Protein AF-A0A831W0V2-F1 (afdb_monomer_lite)

Foldseek 3Di:
DDDPVVVVLVVVCVVLVVQQWFKKKWKKKKKWKDFWDDPDDPDIDDDDTDDIWMWTHQIAGSVRDTAHLGIWTDDLVPDPPNCVVVVQVPFDWDWACDPDPDGIMTMGMDMDMDMDTGRLVCLLVSLLVTALSNLLSVLVVLLVVCVVVVNDVVSLVSSLSNLLSCLVSVLVNVVPDDPPDDSVVSNVVSCVSSVDPVSVVSNVVSVVVSPPPD

Radius of gyration: 21.64 Å; chains: 1; bounding box: 55×38×64 Å

pLDDT: mean 87.37, std 10.43, range [39.53, 97.69]

Sequence (214 aa):
MKGRDRTVAEVLVAVAERAGCELYLTLFTIEESGWAECVGWNDFEIGEVMDWLAELHTWCSPDSHKLDFGPLPFEKERLCPPQVWNRIERQEPDFMEATGNEGASFERFYRGATLVLWPRGRTPEVLAGAPLDFALAYLETRLRDWGAAGRPEAERSALVSLFTAVIERWPELLARHSNQDRPLERMARLLKQLADPEVVAGFLERLAECGYRS

Structure (mmCIF, N/CA/C/O backbone):
data_AF-A0A831W0V2-F1
#
_entry.id   AF-A0A831W0V2-F1
#
loop_
_atom_site.group_PDB
_atom_site.id
_atom_site.type_symbol
_atom_site.label_atom_id
_atom_site.label_alt_id
_atom_site.label_comp_id
_atom_site.label_asym_id
_atom_site.label_entity_id
_atom_site.label_seq_id
_atom_site.pdbx_PDB_ins_code
_atom_site.Cartn_x
_atom_site.Cartn_y
_atom_site.Cartn_z
_atom_site.occupancy
_atom_site.B_iso_or_equiv
_atom_site.auth_seq_id
_atom_site.auth_comp_id
_atom_site.auth_asym_id
_atom_site.auth_atom_id
_atom_site.pdbx_PDB_model_num
ATOM 1 N N . MET A 1 1 ? -21.331 -4.427 -19.950 1.00 47.44 1 MET A N 1
ATOM 2 C CA . MET A 1 1 ? -20.703 -5.765 -19.854 1.00 47.44 1 MET A CA 1
ATOM 3 C C . MET A 1 1 ? -21.792 -6.792 -19.559 1.00 47.44 1 MET A C 1
ATOM 5 O O . MET A 1 1 ? -22.621 -6.533 -18.697 1.00 47.44 1 MET A O 1
ATOM 9 N N . LYS A 1 2 ? -21.908 -7.860 -20.362 1.00 45.06 2 LYS A N 1
ATOM 10 C CA . LYS A 1 2 ? -23.091 -8.749 -20.418 1.00 45.06 2 LYS A CA 1
ATOM 11 C C . LYS A 1 2 ? -22.871 -10.024 -19.587 1.00 45.06 2 LYS A C 1
ATOM 13 O O . LYS A 1 2 ? -22.050 -10.844 -19.970 1.00 45.06 2 LYS A O 1
ATOM 18 N N . GLY A 1 3 ? -23.660 -10.216 -18.524 1.00 54.56 3 GLY A N 1
ATOM 19 C CA . GLY A 1 3 ? -24.002 -11.502 -17.878 1.00 54.56 3 GLY A CA 1
ATOM 20 C C . GLY A 1 3 ? -22.860 -12.362 -17.316 1.00 54.56 3 GLY A C 1
ATOM 21 O O . GLY A 1 3 ? -22.762 -12.534 -16.107 1.00 54.56 3 GLY A O 1
ATOM 22 N N . ARG A 1 4 ? -22.003 -12.907 -18.184 1.00 60.91 4 ARG A N 1
ATOM 23 C CA . ARG A 1 4 ? -20.948 -13.869 -17.833 1.00 60.91 4 ARG A CA 1
ATOM 24 C C . ARG A 1 4 ? -19.847 -13.246 -16.973 1.00 60.91 4 ARG A C 1
ATOM 26 O O . ARG A 1 4 ? -19.441 -13.857 -15.990 1.00 60.91 4 ARG A O 1
ATOM 33 N N . ASP A 1 5 ? -19.430 -12.021 -17.293 1.00 66.56 5 ASP A N 1
ATOM 34 C CA . ASP A 1 5 ? -18.405 -11.297 -16.521 1.00 66.56 5 ASP A CA 1
ATOM 35 C C . ASP A 1 5 ? -18.886 -10.992 -15.096 1.00 66.56 5 ASP A C 1
ATOM 37 O O . ASP A 1 5 ? -18.116 -11.054 -14.142 1.00 66.56 5 ASP A O 1
ATOM 41 N N . ARG A 1 6 ? -20.191 -10.735 -14.941 1.00 71.38 6 ARG A N 1
ATOM 42 C CA . ARG A 1 6 ? -20.816 -10.478 -13.642 1.00 71.38 6 ARG A CA 1
ATOM 43 C C . ARG A 1 6 ? -20.808 -11.725 -12.760 1.00 71.38 6 ARG A C 1
ATOM 45 O O . ARG A 1 6 ? -20.422 -11.631 -11.604 1.00 71.38 6 ARG A O 1
ATOM 52 N N . THR A 1 7 ? -21.176 -12.885 -13.303 1.00 76.19 7 THR A N 1
ATOM 53 C CA . THR A 1 7 ? -21.163 -14.143 -12.539 1.00 76.19 7 THR A CA 1
ATOM 54 C C . THR A 1 7 ? -19.754 -14.505 -12.073 1.00 76.19 7 THR A C 1
ATOM 56 O O . THR A 1 7 ? -19.578 -14.941 -10.940 1.00 76.19 7 THR A O 1
ATOM 59 N N . VAL A 1 8 ? -18.735 -14.296 -12.913 1.00 80.62 8 VAL A N 1
ATOM 60 C CA . VAL A 1 8 ? -17.337 -14.528 -12.516 1.00 80.62 8 VAL A CA 1
ATOM 61 C C . VAL A 1 8 ? -16.918 -13.561 -11.406 1.00 80.62 8 VAL A C 1
ATOM 63 O O . VAL A 1 8 ? -16.327 -14.000 -10.423 1.00 80.62 8 VAL A O 1
ATOM 66 N N . ALA A 1 9 ? -17.262 -12.275 -11.518 1.00 80.56 9 ALA A N 1
ATOM 67 C CA . ALA A 1 9 ? -16.965 -11.287 -10.484 1.00 80.56 9 ALA A CA 1
ATOM 68 C C . ALA A 1 9 ? -17.641 -11.624 -9.142 1.00 80.56 9 ALA A C 1
ATOM 70 O O . ALA A 1 9 ? -16.975 -11.624 -8.112 1.00 80.56 9 ALA A O 1
ATOM 71 N N . GLU A 1 10 ? -18.928 -11.987 -9.152 1.00 84.38 10 GLU A N 1
ATOM 72 C CA . GLU A 1 10 ? -19.675 -12.379 -7.946 1.00 84.38 10 GLU A CA 1
ATOM 73 C C . GLU A 1 10 ? -19.049 -13.609 -7.263 1.00 84.38 10 GLU A C 1
ATOM 75 O O . GLU A 1 10 ? -18.903 -13.639 -6.039 1.00 84.38 10 GLU A O 1
ATOM 80 N N . VAL A 1 11 ? -18.609 -14.601 -8.046 1.00 89.50 11 VAL A N 1
ATOM 81 C CA . VAL A 1 11 ? -17.901 -15.776 -7.518 1.00 89.50 11 VAL A CA 1
ATOM 82 C C . VAL A 1 11 ? -16.555 -15.385 -6.910 1.00 89.50 11 VAL A C 1
ATOM 84 O O . VAL A 1 11 ? -16.232 -15.850 -5.820 1.00 89.50 11 VAL A O 1
ATOM 87 N N . LEU A 1 12 ? -15.774 -14.528 -7.572 1.00 87.88 12 LEU A N 1
ATOM 88 C CA . LEU A 1 12 ? -14.470 -14.093 -7.063 1.00 87.88 12 LEU A CA 1
ATOM 89 C C . LEU A 1 12 ? -14.594 -13.298 -5.762 1.00 87.88 12 LEU A C 1
ATOM 91 O O . LEU A 1 12 ? -13.815 -13.541 -4.844 1.00 87.88 12 LEU A O 1
ATOM 95 N N . VAL A 1 13 ? -15.593 -12.419 -5.651 1.00 89.69 13 VAL A N 1
ATOM 96 C CA . VAL A 1 13 ? -15.899 -11.703 -4.402 1.00 89.69 13 VAL A CA 1
ATOM 97 C C . VAL A 1 13 ? -16.227 -12.698 -3.291 1.00 89.69 13 VAL A C 1
ATOM 99 O O . VAL A 1 13 ? -15.609 -12.663 -2.230 1.00 89.69 13 VAL A O 1
ATOM 102 N N . ALA A 1 14 ? -17.130 -13.650 -3.543 1.00 90.38 14 ALA A N 1
ATOM 103 C CA . ALA A 1 14 ? -17.505 -14.649 -2.543 1.00 90.38 14 ALA A CA 1
ATOM 104 C C . ALA A 1 14 ? -16.326 -15.547 -2.120 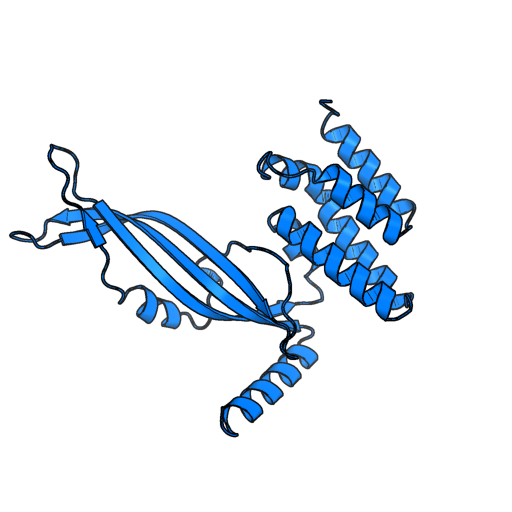1.00 90.38 14 ALA A C 1
ATOM 106 O O . ALA A 1 14 ? -16.219 -15.930 -0.954 1.00 90.38 14 ALA A O 1
ATOM 107 N N . VAL A 1 15 ? -15.435 -15.899 -3.051 1.00 91.88 15 VAL A N 1
ATOM 108 C CA . VAL A 1 15 ? -14.233 -16.690 -2.756 1.00 91.88 15 VAL A CA 1
ATOM 109 C C . VAL A 1 15 ? -13.224 -15.876 -1.948 1.00 91.88 15 VAL A C 1
ATOM 111 O O . VAL A 1 15 ? -12.694 -16.401 -0.970 1.00 91.88 15 VAL A O 1
ATOM 114 N N . ALA A 1 16 ? -12.988 -14.610 -2.307 1.00 91.94 16 ALA A N 1
ATOM 115 C CA . ALA A 1 16 ? -12.098 -13.721 -1.564 1.00 91.94 16 ALA A CA 1
ATOM 116 C C . ALA A 1 16 ? -12.572 -13.555 -0.113 1.00 91.94 16 ALA A C 1
ATOM 118 O O . ALA A 1 16 ? -11.788 -13.771 0.810 1.00 91.94 16 ALA A O 1
ATOM 119 N N . GLU A 1 17 ? -13.871 -13.317 0.092 1.00 90.69 17 GLU A N 1
ATOM 120 C CA . GLU A 1 17 ? -14.467 -13.223 1.428 1.00 90.69 17 GLU A CA 1
ATOM 121 C C . GLU A 1 17 ? -14.228 -14.487 2.263 1.00 90.69 17 GLU A C 1
ATOM 123 O O . GLU A 1 17 ? -13.769 -14.413 3.403 1.00 90.69 17 GLU A O 1
ATOM 128 N N . ARG A 1 18 ? -14.467 -15.671 1.682 1.00 92.06 18 ARG A N 1
ATOM 129 C CA . ARG A 1 18 ? -14.243 -16.959 2.365 1.00 92.06 18 ARG A CA 1
ATOM 130 C C . ARG A 1 18 ? -12.770 -17.231 2.662 1.00 92.06 18 ARG A C 1
ATOM 132 O O . ARG A 1 18 ? -12.477 -17.946 3.615 1.00 92.06 18 ARG A O 1
ATOM 139 N N . ALA A 1 19 ? -11.863 -16.680 1.860 1.00 92.06 19 ALA A N 1
ATOM 140 C CA . ALA A 1 19 ? -10.423 -16.757 2.080 1.00 92.06 19 ALA A CA 1
ATOM 141 C C . ALA A 1 19 ? -9.912 -15.716 3.095 1.00 92.06 19 ALA A C 1
ATOM 143 O O . ALA A 1 19 ? -8.727 -15.718 3.418 1.00 92.06 19 ALA A O 1
ATOM 144 N N . GLY A 1 20 ? -10.777 -14.827 3.602 1.00 91.50 20 GLY A N 1
ATOM 145 C CA . GLY A 1 20 ? -10.363 -13.724 4.468 1.00 91.50 20 GLY A CA 1
ATOM 146 C C . GLY A 1 20 ? -9.555 -12.659 3.723 1.00 91.50 20 GLY A C 1
ATOM 147 O O . GLY A 1 20 ? -8.721 -11.983 4.327 1.00 91.50 20 GLY A O 1
ATOM 148 N N . CYS A 1 21 ? -9.784 -12.518 2.420 1.00 93.25 21 CYS A N 1
ATOM 149 C CA . CYS A 1 21 ? -9.143 -11.529 1.569 1.00 93.25 21 CYS A CA 1
ATOM 150 C C . CYS A 1 21 ? -10.125 -10.426 1.187 1.00 93.25 21 CYS A C 1
ATOM 152 O O . CYS A 1 21 ? -11.301 -10.672 0.927 1.00 93.25 21 CYS A O 1
ATOM 154 N N . GLU A 1 22 ? -9.611 -9.213 1.077 1.00 91.62 22 GLU A N 1
ATOM 155 C CA . GLU A 1 22 ? -10.265 -8.152 0.326 1.00 91.62 22 GLU A CA 1
ATOM 156 C C . GLU A 1 22 ? -9.875 -8.269 -1.143 1.00 91.62 22 GLU A C 1
ATOM 158 O O . GLU A 1 22 ? -8.783 -8.732 -1.480 1.00 91.62 22 GLU A O 1
ATOM 163 N N . LEU A 1 23 ? -10.784 -7.869 -2.021 1.00 93.12 23 LEU A N 1
ATOM 164 C CA . LEU A 1 23 ? -10.567 -7.890 -3.458 1.00 93.12 23 LEU A CA 1
ATOM 165 C C . LEU A 1 23 ? -10.543 -6.456 -3.970 1.00 93.12 23 LEU A C 1
ATOM 167 O O . LEU A 1 23 ? -11.481 -5.703 -3.728 1.00 93.12 23 LEU A O 1
ATOM 171 N N . TYR A 1 24 ? -9.508 -6.109 -4.725 1.00 93.56 24 TYR A N 1
ATOM 172 C CA . TYR A 1 24 ? -9.422 -4.827 -5.415 1.00 93.56 24 TYR A CA 1
ATOM 173 C C . TYR A 1 24 ? -9.237 -5.036 -6.911 1.00 93.56 24 TYR A C 1
ATOM 175 O O . TYR A 1 24 ? -8.547 -5.961 -7.337 1.00 93.56 24 TYR A O 1
ATOM 183 N N . LEU A 1 25 ? -9.822 -4.149 -7.709 1.00 93.44 25 LEU A N 1
ATOM 184 C CA . LEU A 1 25 ? -9.444 -3.956 -9.104 1.00 93.44 25 LEU A CA 1
ATOM 185 C C . LEU A 1 25 ? -8.448 -2.799 -9.163 1.00 93.44 25 LEU A C 1
ATOM 187 O O . LEU A 1 25 ? -8.687 -1.747 -8.575 1.00 93.44 25 LEU A O 1
ATOM 191 N N . THR A 1 26 ? -7.340 -2.985 -9.866 1.00 94.12 26 THR A N 1
ATOM 192 C CA . THR A 1 26 ? -6.298 -1.965 -10.000 1.00 94.12 26 THR A CA 1
ATOM 193 C C . THR A 1 26 ? -5.741 -1.958 -11.417 1.00 94.12 26 THR A C 1
ATOM 195 O O . THR A 1 26 ? -5.861 -2.941 -12.157 1.00 94.12 26 THR A O 1
ATOM 198 N N . LEU A 1 27 ? -5.159 -0.834 -11.811 1.00 93.44 27 LEU A N 1
ATOM 199 C CA . LEU A 1 27 ? -4.306 -0.761 -12.984 1.00 93.44 27 LEU A CA 1
ATOM 200 C C . LEU A 1 27 ? -2.863 -1.001 -12.560 1.00 93.44 27 LEU A C 1
ATOM 202 O O . LEU A 1 27 ? -2.497 -0.763 -11.415 1.00 93.44 27 LEU A O 1
ATOM 206 N N . PHE A 1 28 ? -2.049 -1.472 -13.489 1.00 93.19 28 PHE A N 1
ATOM 207 C CA . PHE A 1 28 ? -0.619 -1.562 -13.265 1.00 93.19 28 PHE A CA 1
ATOM 208 C C . PHE A 1 28 ? 0.150 -1.051 -14.466 1.00 93.19 28 PHE A C 1
ATOM 210 O O . PHE A 1 28 ? -0.305 -1.197 -15.608 1.00 93.19 28 PHE A O 1
ATOM 217 N N . THR A 1 29 ? 1.312 -0.489 -14.185 1.00 93.44 29 THR A N 1
ATOM 218 C CA . THR A 1 29 ? 2.322 -0.083 -15.157 1.00 93.44 29 THR A CA 1
ATOM 219 C C . THR A 1 29 ? 3.607 -0.845 -14.886 1.00 93.44 29 THR A C 1
ATOM 221 O O . THR A 1 29 ? 3.890 -1.221 -13.747 1.00 93.44 29 THR A O 1
ATOM 224 N N . ILE A 1 30 ? 4.336 -1.133 -15.958 1.00 92.38 30 ILE A N 1
ATOM 225 C CA . ILE A 1 30 ? 5.679 -1.702 -15.927 1.00 92.38 30 ILE A CA 1
ATOM 226 C C . ILE A 1 30 ? 6.511 -0.896 -16.914 1.00 92.38 30 ILE A C 1
ATOM 228 O O . ILE A 1 30 ? 6.114 -0.756 -18.073 1.00 92.38 30 ILE A O 1
ATOM 232 N N . GLU A 1 31 ? 7.636 -0.386 -16.443 1.00 92.88 31 GLU A N 1
ATOM 233 C CA . GLU A 1 31 ? 8.619 0.353 -17.222 1.00 92.88 31 GLU A CA 1
ATOM 234 C C . GLU A 1 31 ? 9.953 -0.380 -17.117 1.00 92.88 31 GLU A C 1
ATOM 236 O O . GLU A 1 31 ? 10.388 -0.744 -16.021 1.00 92.88 31 GLU A O 1
ATOM 241 N N . GLU A 1 32 ? 10.574 -0.635 -18.262 1.00 93.00 32 GLU A N 1
ATOM 242 C CA . GLU A 1 32 ? 11.854 -1.327 -18.361 1.00 93.00 32 GLU A CA 1
ATOM 243 C C . GLU A 1 32 ? 12.768 -0.538 -19.286 1.00 93.00 32 GLU A C 1
ATOM 245 O O . GLU A 1 32 ? 12.337 -0.092 -20.351 1.00 93.00 32 GLU A O 1
ATOM 250 N N . SER A 1 33 ? 14.031 -0.399 -18.912 1.00 92.19 33 SER A N 1
ATOM 251 C CA . SER A 1 33 ? 15.039 0.191 -19.786 1.00 92.19 33 SER A CA 1
ATOM 252 C C . SER A 1 33 ? 16.377 -0.512 -19.623 1.00 92.19 33 SER A C 1
ATOM 254 O O . SER A 1 33 ? 16.647 -1.178 -18.617 1.00 92.19 33 SER A O 1
ATOM 256 N N . GLY A 1 34 ? 17.223 -0.409 -20.641 1.00 92.44 34 GLY A N 1
ATOM 257 C CA . GLY A 1 34 ? 18.536 -1.031 -20.602 1.00 92.44 34 GLY A CA 1
ATOM 258 C C . GLY A 1 34 ? 19.276 -0.982 -21.926 1.00 92.44 34 GLY A C 1
ATOM 259 O O . GLY A 1 34 ? 19.012 -0.127 -22.771 1.00 92.44 34 GLY A O 1
ATOM 260 N N . TRP A 1 35 ? 20.225 -1.899 -22.091 1.00 90.38 35 TRP A N 1
ATOM 261 C CA . TRP A 1 35 ? 21.072 -1.977 -23.275 1.00 90.38 35 TRP A CA 1
ATOM 262 C C . TRP A 1 35 ? 20.440 -2.841 -24.360 1.00 90.38 35 TRP A C 1
ATOM 264 O O . TRP A 1 35 ? 19.828 -3.875 -24.086 1.00 90.38 35 TRP A O 1
ATOM 274 N N . ALA A 1 36 ? 20.636 -2.422 -25.602 1.00 89.44 36 ALA A N 1
ATOM 275 C CA . ALA A 1 36 ? 20.246 -3.144 -26.795 1.00 89.44 36 ALA A CA 1
ATOM 276 C C . ALA A 1 36 ? 21.484 -3.622 -27.561 1.00 89.44 36 ALA A C 1
ATOM 278 O O . ALA A 1 36 ? 22.486 -2.913 -27.685 1.00 89.44 36 ALA A O 1
ATOM 279 N N . GLU A 1 37 ? 21.399 -4.833 -28.096 1.00 87.69 37 GLU A N 1
ATOM 280 C CA . GLU A 1 37 ? 22.436 -5.440 -28.918 1.00 87.69 37 GLU A CA 1
ATOM 281 C C . GLU A 1 37 ? 22.087 -5.291 -30.397 1.00 87.69 37 GLU A C 1
ATOM 283 O O . GLU A 1 37 ? 20.961 -5.547 -30.818 1.00 87.69 37 GLU A O 1
ATOM 288 N N . CYS A 1 38 ? 23.070 -4.884 -31.198 1.00 83.94 38 CYS A N 1
ATOM 289 C CA . CYS A 1 38 ? 22.936 -4.833 -32.648 1.00 83.94 38 CYS A CA 1
ATOM 290 C C . CYS A 1 38 ? 23.174 -6.236 -33.221 1.00 83.94 38 CYS A C 1
ATOM 292 O O . CYS A 1 38 ? 24.300 -6.741 -33.197 1.00 83.94 38 CYS A O 1
ATOM 294 N N . VAL A 1 39 ? 22.113 -6.866 -33.727 1.00 84.69 39 VAL A N 1
ATOM 295 C CA . VAL A 1 39 ? 22.139 -8.236 -34.273 1.00 84.69 39 VAL A CA 1
ATOM 296 C C . VAL A 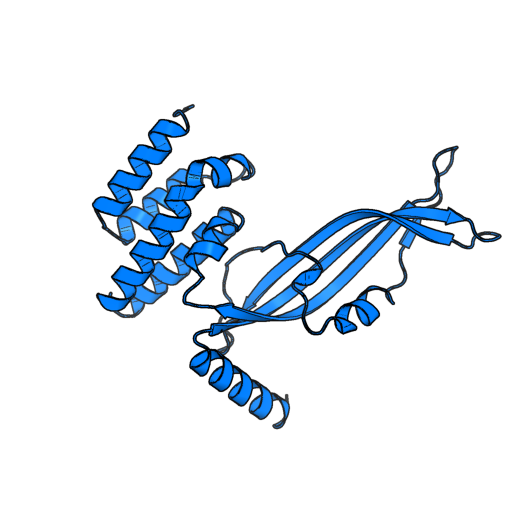1 39 ? 22.129 -8.269 -35.807 1.00 84.69 39 VAL A C 1
ATOM 298 O O . VAL A 1 39 ? 22.275 -9.333 -36.412 1.00 84.69 39 VAL A O 1
ATOM 301 N N . GLY A 1 40 ? 22.009 -7.108 -36.458 1.00 80.25 40 GLY A N 1
ATOM 302 C CA . GLY A 1 40 ? 21.942 -6.984 -37.913 1.00 80.25 40 GLY A CA 1
ATOM 303 C C . GLY A 1 40 ? 22.121 -5.550 -38.415 1.00 80.25 40 GLY A C 1
ATOM 304 O O . GLY A 1 40 ? 22.535 -4.656 -37.687 1.00 80.25 40 GLY A O 1
ATOM 305 N N . TRP A 1 41 ? 21.819 -5.315 -39.693 1.00 72.50 41 TRP A N 1
ATOM 306 C CA . TRP A 1 41 ? 21.867 -3.970 -40.274 1.00 72.50 41 TRP A CA 1
ATOM 307 C C . TRP A 1 41 ? 20.602 -3.210 -39.860 1.00 72.50 41 TRP A C 1
ATOM 309 O O . TRP A 1 41 ? 19.574 -3.353 -40.514 1.00 72.50 41 TRP A O 1
ATOM 319 N N . ASN A 1 42 ? 20.699 -2.410 -38.793 1.00 72.06 42 ASN A N 1
ATOM 320 C CA . ASN A 1 42 ? 19.585 -1.717 -38.120 1.00 72.06 42 ASN A CA 1
ATOM 321 C C . ASN A 1 42 ? 18.597 -2.636 -37.375 1.00 72.06 42 ASN A C 1
ATOM 323 O O . ASN A 1 42 ? 17.484 -2.205 -37.077 1.00 72.06 42 ASN A O 1
ATOM 327 N N . ASP A 1 43 ? 19.002 -3.867 -37.052 1.00 83.94 43 ASP A N 1
ATOM 328 C CA . ASP A 1 43 ? 18.211 -4.775 -36.217 1.00 83.94 43 ASP A CA 1
ATOM 329 C C . ASP A 1 43 ? 18.782 -4.788 -34.797 1.00 83.94 43 ASP A C 1
ATOM 331 O O . ASP A 1 43 ? 19.973 -5.059 -34.599 1.00 83.94 43 ASP A O 1
ATOM 335 N N . PHE A 1 44 ? 17.921 -4.512 -33.819 1.00 86.00 44 PHE A N 1
ATOM 336 C CA . PHE A 1 44 ? 18.265 -4.473 -32.402 1.00 86.00 44 PHE A CA 1
ATOM 337 C C . PHE A 1 44 ? 17.467 -5.516 -31.619 1.00 86.00 44 PHE A C 1
ATOM 339 O O . PHE A 1 44 ? 16.288 -5.746 -31.887 1.00 86.00 44 PHE A O 1
ATOM 346 N N . GLU A 1 45 ? 18.109 -6.117 -30.623 1.00 87.88 45 GLU A N 1
ATOM 347 C CA . GLU A 1 45 ? 17.476 -6.983 -29.628 1.00 87.88 45 GLU A CA 1
ATOM 348 C C . GLU A 1 45 ? 17.756 -6.460 -28.216 1.00 87.88 45 GLU A C 1
ATOM 350 O O . GLU A 1 45 ? 18.736 -5.756 -27.975 1.00 87.88 45 GLU A O 1
ATOM 355 N N . ILE A 1 46 ? 16.878 -6.784 -27.266 1.00 87.81 46 ILE A N 1
ATOM 356 C CA . ILE A 1 46 ? 17.105 -6.463 -25.852 1.00 87.81 46 ILE A CA 1
ATOM 357 C C . ILE A 1 46 ? 18.292 -7.294 -25.356 1.00 87.81 46 ILE A C 1
ATOM 359 O O . ILE A 1 46 ? 18.223 -8.522 -25.376 1.00 87.81 46 ILE A O 1
ATOM 363 N N . GLY A 1 47 ? 19.342 -6.623 -24.882 1.00 86.38 47 GLY A N 1
ATOM 364 C CA . GLY A 1 47 ? 20.491 -7.255 -24.241 1.00 86.38 47 GLY A CA 1
ATOM 365 C C . GLY A 1 47 ? 20.257 -7.425 -22.742 1.00 86.38 47 GLY A C 1
ATOM 366 O O . GLY A 1 47 ? 19.808 -8.472 -22.276 1.00 86.38 47 GLY A O 1
ATOM 367 N N . GLU A 1 48 ? 20.535 -6.371 -21.973 1.00 88.69 48 GLU A N 1
ATOM 368 C CA . GLU A 1 48 ? 20.413 -6.367 -20.511 1.00 88.69 48 GLU A CA 1
ATOM 369 C C . GLU A 1 48 ? 19.390 -5.328 -20.049 1.00 88.69 48 GLU A C 1
ATOM 371 O O . GLU A 1 48 ? 19.456 -4.165 -20.447 1.00 88.69 48 GLU A O 1
ATOM 376 N N . VAL A 1 49 ? 18.460 -5.743 -19.182 1.00 89.44 49 VAL A N 1
ATOM 377 C CA . VAL A 1 49 ? 17.538 -4.837 -18.481 1.00 89.44 49 VAL A CA 1
ATOM 378 C C . VAL A 1 49 ? 18.284 -4.228 -17.294 1.00 89.44 49 VAL A C 1
ATOM 380 O O . VAL A 1 49 ? 18.693 -4.959 -16.393 1.00 89.44 49 VAL A O 1
ATOM 383 N N . MET A 1 50 ? 18.445 -2.908 -17.291 1.00 89.19 50 MET A N 1
ATOM 384 C CA . MET A 1 50 ? 19.158 -2.170 -16.245 1.00 89.19 50 MET A CA 1
ATOM 385 C C . MET A 1 50 ? 18.204 -1.648 -15.175 1.00 89.19 50 MET A C 1
ATOM 387 O O . MET A 1 50 ? 18.453 -1.838 -13.986 1.00 89.19 50 MET A O 1
ATOM 391 N N . ASP A 1 51 ? 17.102 -1.034 -15.604 1.00 90.75 51 ASP A N 1
ATOM 392 C CA . ASP A 1 51 ? 16.089 -0.487 -14.714 1.00 90.75 51 ASP A CA 1
ATOM 393 C C . ASP A 1 51 ? 14.749 -1.185 -14.937 1.00 90.75 51 ASP A C 1
ATOM 395 O O . ASP A 1 51 ? 14.347 -1.499 -16.061 1.00 90.75 51 ASP A O 1
ATOM 399 N N . TRP A 1 52 ? 14.058 -1.428 -13.825 1.00 89.94 52 TRP A N 1
ATOM 400 C CA . TRP A 1 52 ? 12.741 -2.042 -13.801 1.00 89.94 52 TRP A CA 1
ATOM 401 C C . TRP A 1 52 ? 11.884 -1.389 -12.722 1.00 89.94 52 TRP A C 1
ATOM 403 O O . TRP A 1 52 ? 12.225 -1.413 -11.536 1.00 89.94 52 TRP A O 1
ATOM 413 N N . LEU A 1 53 ? 10.752 -0.831 -13.135 1.00 91.94 53 LEU A N 1
ATOM 414 C CA . LEU A 1 53 ? 9.762 -0.241 -12.248 1.00 91.94 53 LEU A CA 1
ATOM 415 C C . LEU A 1 53 ? 8.404 -0.865 -12.538 1.00 91.94 53 LEU A C 1
ATOM 417 O O . LEU A 1 53 ? 7.943 -0.858 -13.675 1.00 91.94 53 LEU A O 1
ATOM 421 N N . ALA A 1 54 ? 7.732 -1.364 -11.505 1.00 92.88 54 ALA A N 1
ATOM 422 C CA . ALA A 1 54 ? 6.360 -1.825 -11.630 1.00 92.88 54 ALA A CA 1
ATOM 423 C C . ALA A 1 54 ? 5.521 -1.401 -10.434 1.00 92.88 54 ALA A C 1
ATOM 425 O O . ALA A 1 54 ? 5.912 -1.599 -9.281 1.00 92.88 54 ALA A O 1
ATOM 426 N N . GLU A 1 55 ? 4.342 -0.851 -10.710 1.00 94.50 55 GLU A N 1
ATOM 427 C CA . GLU A 1 55 ? 3.448 -0.329 -9.683 1.00 94.50 55 GLU A CA 1
ATOM 428 C C . GLU A 1 55 ? 1.973 -0.626 -9.965 1.00 94.50 55 GLU A C 1
ATOM 430 O O . GLU A 1 55 ? 1.520 -0.685 -11.108 1.00 94.50 55 GLU A O 1
ATOM 435 N N . LEU A 1 56 ? 1.217 -0.825 -8.887 1.00 95.12 56 LEU A N 1
ATOM 436 C CA . LEU A 1 56 ? -0.239 -0.907 -8.871 1.00 95.12 56 LEU A CA 1
ATOM 437 C C . LEU A 1 56 ? -0.798 0.473 -8.533 1.00 95.12 56 LEU A C 1
ATOM 439 O O . LEU A 1 56 ? -0.379 1.090 -7.556 1.00 95.12 56 LEU A O 1
ATOM 443 N N . HIS A 1 57 ? -1.775 0.952 -9.292 1.00 94.88 57 HIS A N 1
ATOM 444 C CA . HIS A 1 57 ? -2.357 2.276 -9.114 1.00 94.88 57 HIS A CA 1
ATOM 445 C C . HIS A 1 57 ? -3.822 2.306 -9.568 1.00 94.88 57 HIS A C 1
ATOM 447 O O . HIS A 1 57 ? -4.315 1.409 -10.242 1.00 94.88 57 HIS A O 1
ATOM 453 N N . THR A 1 58 ? -4.556 3.378 -9.247 1.00 94.06 58 THR A N 1
ATOM 454 C CA . THR A 1 58 ? -5.987 3.495 -9.615 1.00 94.06 58 THR A CA 1
ATOM 455 C C . THR A 1 58 ? -6.817 2.336 -9.048 1.00 94.06 58 THR A C 1
ATOM 457 O O . THR A 1 58 ? -7.336 1.484 -9.766 1.00 94.06 58 THR A O 1
ATOM 460 N N . TRP A 1 59 ? -6.918 2.311 -7.724 1.00 95.06 59 TRP A N 1
ATOM 461 C CA . TRP A 1 59 ? -7.586 1.259 -6.969 1.00 95.06 59 TRP A CA 1
ATOM 462 C C . TRP A 1 59 ? -9.105 1.430 -6.969 1.00 95.06 59 TRP A C 1
ATOM 464 O O . TRP A 1 59 ? -9.617 2.542 -6.828 1.00 95.06 59 TRP A O 1
ATOM 474 N N . CYS A 1 60 ? -9.821 0.315 -7.069 1.00 93.88 60 CYS A N 1
ATOM 475 C CA . CYS A 1 60 ? -11.274 0.245 -7.009 1.00 93.88 60 CYS A CA 1
ATOM 476 C C . CYS A 1 60 ? -11.716 -0.924 -6.122 1.00 93.88 60 CYS A C 1
ATOM 478 O O . CYS A 1 60 ? -11.195 -2.036 -6.246 1.00 93.88 60 CYS A O 1
ATOM 480 N N . SER A 1 61 ? -12.705 -0.689 -5.260 1.00 90.19 61 SER A N 1
ATOM 481 C CA . SER A 1 61 ? -13.389 -1.758 -4.528 1.00 90.19 61 SER A CA 1
ATOM 482 C C . SER A 1 61 ? -14.287 -2.586 -5.466 1.00 90.19 61 SER A C 1
ATOM 484 O O . SER A 1 61 ? -14.598 -2.136 -6.577 1.00 90.19 61 SER A O 1
ATOM 486 N N . PRO A 1 62 ? -14.763 -3.773 -5.041 1.00 86.38 62 PRO A N 1
ATOM 487 C CA . PRO A 1 62 ? -15.689 -4.585 -5.835 1.00 86.38 62 PRO A CA 1
ATOM 488 C C . PRO A 1 62 ? -16.999 -3.854 -6.161 1.00 86.38 62 PRO A C 1
ATOM 490 O O . PRO A 1 62 ? -17.576 -4.055 -7.228 1.00 86.38 62 PRO A O 1
ATOM 493 N N . ASP A 1 63 ? -17.410 -2.934 -5.288 1.00 84.94 63 ASP A N 1
ATOM 494 C CA . ASP A 1 63 ? -18.585 -2.074 -5.459 1.00 84.94 63 ASP A CA 1
ATOM 495 C C . ASP A 1 63 ? -18.311 -0.850 -6.355 1.00 84.94 63 ASP A C 1
ATOM 497 O O . ASP A 1 63 ? -19.121 0.069 -6.444 1.00 84.94 63 ASP A O 1
ATOM 501 N N . SER A 1 64 ? -17.173 -0.834 -7.061 1.00 82.88 64 SER A N 1
ATOM 502 C CA . SER A 1 64 ? -16.740 0.236 -7.973 1.00 82.88 64 SER A CA 1
ATOM 503 C C . SER A 1 64 ? -16.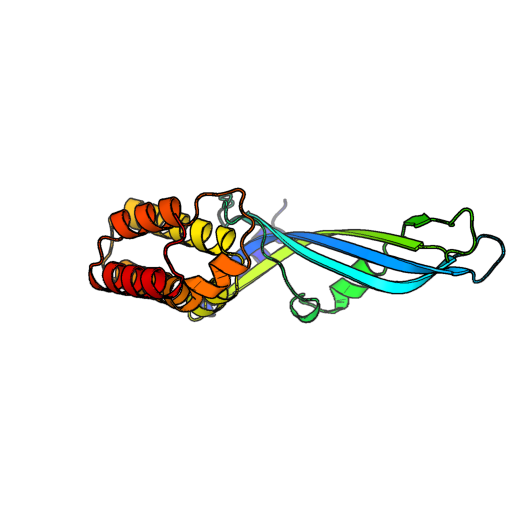450 1.584 -7.299 1.00 82.88 64 SER A C 1
ATOM 505 O O . SER A 1 64 ? -16.401 2.615 -7.975 1.00 82.88 64 SER A O 1
ATOM 507 N N . HIS A 1 65 ? -16.201 1.601 -5.986 1.00 87.31 65 HIS A N 1
ATOM 508 C CA . HIS A 1 65 ? -15.719 2.805 -5.311 1.00 87.31 65 HIS A CA 1
ATOM 509 C C . HIS A 1 65 ? -14.227 2.989 -5.574 1.00 87.31 65 HIS A C 1
ATOM 511 O O . HIS A 1 65 ? -13.425 2.098 -5.294 1.00 87.31 65 HIS A O 1
ATOM 517 N N . LYS A 1 66 ? -13.852 4.159 -6.102 1.00 90.00 66 LYS A N 1
ATOM 518 C CA . LYS A 1 66 ? -12.448 4.529 -6.288 1.00 90.00 66 LYS A CA 1
ATOM 519 C C . LYS A 1 66 ? -11.790 4.753 -4.926 1.00 90.00 66 LYS A C 1
ATOM 521 O O . LYS A 1 66 ? -12.318 5.490 -4.095 1.00 90.00 66 LYS A O 1
ATOM 526 N N . LEU A 1 67 ? -10.627 4.145 -4.742 1.00 92.12 67 LEU A N 1
ATOM 527 C CA . LEU A 1 67 ? -9.802 4.235 -3.547 1.00 92.12 67 LEU A CA 1
ATOM 528 C C . LEU A 1 67 ? -8.534 5.014 -3.888 1.00 92.12 67 LEU A C 1
ATOM 530 O O . LEU A 1 67 ? -7.896 4.779 -4.917 1.00 92.12 67 LEU A O 1
ATOM 534 N N . ASP A 1 68 ? -8.180 5.958 -3.026 1.00 90.31 68 ASP A N 1
ATOM 535 C CA . ASP A 1 68 ? -7.053 6.860 -3.246 1.00 90.31 68 ASP A CA 1
ATOM 536 C C . ASP A 1 68 ? -5.816 6.400 -2.473 1.00 90.31 68 ASP A C 1
ATOM 538 O O . ASP A 1 68 ? -5.246 7.147 -1.691 1.00 90.31 68 ASP A O 1
ATOM 542 N N . PHE A 1 69 ? -5.437 5.129 -2.634 1.00 91.75 69 PHE A N 1
ATOM 543 C CA . PHE A 1 69 ? -4.272 4.571 -1.938 1.00 91.75 69 PHE A CA 1
ATOM 544 C C . PHE A 1 69 ? -2.933 5.039 -2.522 1.00 91.75 69 PHE A C 1
ATOM 546 O O . PHE A 1 69 ? -1.898 4.809 -1.915 1.00 91.75 69 PHE A O 1
ATOM 553 N N . GLY A 1 70 ? -2.929 5.689 -3.687 1.00 90.44 70 GLY A N 1
ATOM 554 C CA . GLY A 1 70 ? -1.693 5.989 -4.408 1.00 90.44 70 GLY A CA 1
ATOM 555 C C . GLY A 1 70 ? -1.035 4.741 -5.023 1.00 90.44 70 GLY A C 1
ATOM 556 O O . GLY A 1 70 ? -1.664 3.675 -5.088 1.00 90.44 70 GLY A O 1
ATOM 557 N N . PRO A 1 71 ? 0.194 4.879 -5.546 1.00 93.25 71 PRO A N 1
ATOM 558 C CA . PRO A 1 71 ? 0.924 3.779 -6.160 1.00 93.25 71 PRO A CA 1
ATOM 559 C C . PRO A 1 71 ? 1.477 2.803 -5.113 1.00 93.25 71 PRO A C 1
ATOM 561 O O . PRO A 1 71 ? 1.895 3.197 -4.023 1.00 93.25 71 PRO A O 1
ATOM 564 N N . LEU A 1 72 ? 1.504 1.518 -5.463 1.00 93.69 72 LEU A N 1
ATOM 565 C CA . LEU A 1 72 ? 2.152 0.464 -4.687 1.00 93.69 72 LEU A CA 1
ATOM 566 C C . LEU A 1 72 ? 3.120 -0.306 -5.590 1.00 93.69 72 LEU A C 1
ATOM 568 O O . LEU A 1 72 ? 2.650 -1.018 -6.483 1.00 93.69 72 LEU A O 1
ATOM 572 N N . PRO A 1 73 ? 4.441 -0.212 -5.372 1.00 92.50 73 PRO A N 1
ATOM 573 C CA . PRO A 1 73 ? 5.397 -0.992 -6.137 1.00 92.50 73 PRO A CA 1
ATOM 574 C C . PRO A 1 73 ? 5.221 -2.488 -5.860 1.00 92.50 73 PRO A C 1
ATOM 576 O O . PRO A 1 73 ? 4.856 -2.893 -4.751 1.00 92.50 73 PRO A O 1
ATOM 579 N N . PHE A 1 74 ? 5.488 -3.318 -6.863 1.00 90.31 74 PHE A N 1
ATOM 580 C CA . PHE A 1 74 ? 5.450 -4.772 -6.730 1.00 90.31 74 PHE A CA 1
ATOM 581 C C . PHE A 1 74 ? 6.602 -5.426 -7.489 1.00 90.31 74 PHE A C 1
ATOM 583 O O . PHE A 1 74 ? 7.180 -4.825 -8.381 1.00 90.31 74 PHE A O 1
ATOM 590 N N . GLU A 1 75 ? 6.922 -6.668 -7.131 1.00 86.06 75 GLU A N 1
ATOM 591 C CA . GLU A 1 75 ? 7.975 -7.473 -7.765 1.00 86.06 75 GLU A CA 1
ATOM 592 C C . GLU A 1 75 ? 7.388 -8.418 -8.824 1.00 86.06 75 GLU A C 1
ATOM 594 O O . GLU A 1 75 ? 6.219 -8.815 -8.743 1.00 86.06 75 GLU A O 1
ATOM 599 N N . LYS A 1 76 ? 8.212 -8.848 -9.786 1.00 78.50 76 LYS A N 1
ATOM 600 C CA . LYS A 1 76 ? 7.816 -9.735 -10.894 1.00 78.50 76 LYS A CA 1
ATOM 601 C C . LYS A 1 76 ? 7.103 -11.014 -10.411 1.00 78.50 76 LYS A C 1
ATOM 603 O O . LYS A 1 76 ? 6.130 -11.484 -11.000 1.00 78.50 76 LYS A O 1
ATOM 608 N N . GLU A 1 77 ? 7.510 -11.567 -9.279 1.00 82.00 77 GLU A N 1
ATOM 609 C CA . GLU A 1 77 ? 6.977 -12.819 -8.729 1.00 82.00 77 GLU A CA 1
ATOM 610 C C . GLU A 1 77 ? 5.549 -12.672 -8.175 1.00 82.00 77 GLU A C 1
ATOM 612 O O . GLU A 1 77 ? 4.890 -13.668 -7.867 1.00 82.00 77 GLU A O 1
ATOM 617 N N . ARG A 1 78 ? 5.046 -11.437 -8.045 1.00 81.25 78 ARG A N 1
ATOM 618 C CA . ARG A 1 78 ? 3.716 -11.140 -7.496 1.00 81.25 78 ARG A CA 1
ATOM 619 C C . ARG A 1 78 ? 2.600 -11.193 -8.543 1.00 81.25 78 ARG A C 1
ATOM 621 O O . ARG A 1 78 ? 1.433 -11.238 -8.152 1.00 81.25 78 ARG A O 1
ATOM 628 N N . LEU A 1 79 ? 2.913 -11.215 -9.846 1.00 76.25 79 LEU A N 1
ATOM 629 C CA . LEU A 1 79 ? 1.888 -11.359 -10.887 1.00 76.25 79 LEU A CA 1
ATOM 630 C C . LEU A 1 79 ? 1.425 -12.811 -11.026 1.00 76.25 79 LEU A C 1
ATOM 632 O O . LEU A 1 79 ? 2.213 -13.730 -11.247 1.00 76.25 79 LEU A O 1
ATOM 636 N N . CYS A 1 80 ? 0.108 -12.999 -10.970 1.00 74.19 80 CYS A N 1
ATOM 637 C CA . CYS A 1 80 ? -0.547 -14.279 -11.191 1.00 74.19 80 CYS A CA 1
ATOM 638 C C . CYS A 1 80 ? -1.641 -14.138 -12.268 1.00 74.19 80 CYS A C 1
ATOM 640 O O . CYS A 1 80 ? -2.410 -13.176 -12.234 1.00 74.19 80 CYS A O 1
ATOM 642 N N . PRO A 1 81 ? -1.762 -15.095 -13.203 1.00 80.38 81 PRO A N 1
ATOM 643 C CA . PRO A 1 81 ? -0.895 -16.258 -13.367 1.00 80.38 81 PRO A CA 1
ATOM 644 C C . PRO A 1 81 ? 0.413 -15.872 -14.098 1.00 80.38 81 PRO A C 1
ATOM 646 O O . PRO A 1 81 ? 0.437 -14.875 -14.821 1.00 80.38 81 PRO A O 1
ATOM 649 N N . PRO A 1 82 ? 1.513 -16.632 -13.944 1.00 74.94 82 PRO A N 1
ATOM 650 C CA . PRO A 1 82 ? 2.829 -16.236 -14.463 1.00 74.94 82 PRO A CA 1
ATOM 651 C C . PRO A 1 82 ? 2.857 -16.066 -15.991 1.00 74.94 82 PRO A C 1
ATOM 653 O O . PRO A 1 82 ? 3.688 -15.348 -16.528 1.00 74.94 82 PRO A O 1
ATOM 656 N N . GLN A 1 83 ? 1.910 -16.658 -16.722 1.00 80.44 83 GLN A N 1
ATOM 657 C CA . GLN A 1 83 ? 1.792 -16.507 -18.174 1.00 80.44 83 GLN A CA 1
ATOM 658 C C . GLN A 1 83 ? 1.410 -15.082 -18.613 1.00 80.44 83 GLN A C 1
ATOM 660 O O . GLN A 1 83 ? 1.441 -14.796 -19.810 1.00 80.44 83 GLN A O 1
ATOM 665 N N . VAL A 1 84 ? 1.046 -14.186 -17.686 1.00 78.56 84 VAL A N 1
ATOM 666 C CA . VAL A 1 84 ? 0.882 -12.752 -17.976 1.00 78.56 84 VAL A CA 1
ATOM 667 C C . VAL A 1 84 ? 2.195 -12.153 -18.496 1.00 78.56 84 VAL A C 1
ATOM 669 O O . VAL A 1 84 ? 2.144 -11.316 -19.396 1.00 78.56 84 VAL A O 1
ATOM 672 N N . TRP A 1 85 ? 3.350 -12.658 -18.047 1.00 77.75 85 TRP A N 1
ATOM 673 C CA . TRP A 1 85 ? 4.671 -12.231 -18.524 1.00 77.75 85 TRP A CA 1
ATOM 674 C C . TRP A 1 85 ? 4.841 -12.402 -20.029 1.00 77.75 85 TRP A C 1
ATOM 676 O O . TRP A 1 85 ? 5.268 -11.471 -20.700 1.00 77.75 85 TRP A O 1
ATOM 686 N N . ASN A 1 86 ? 4.338 -13.502 -20.592 1.00 81.25 86 ASN A N 1
ATOM 687 C CA . ASN A 1 86 ? 4.381 -13.735 -22.036 1.00 81.25 86 ASN A CA 1
ATOM 688 C C . ASN A 1 86 ? 3.637 -12.661 -22.845 1.00 81.25 86 ASN A C 1
ATOM 690 O O . ASN A 1 86 ? 3.845 -12.559 -24.048 1.00 81.25 86 ASN A O 1
ATOM 694 N N . ARG A 1 87 ? 2.696 -11.921 -22.242 1.00 79.50 87 ARG A N 1
ATOM 695 C CA . ARG A 1 87 ? 2.011 -10.803 -22.913 1.00 79.50 87 ARG A CA 1
ATOM 696 C C . ARG A 1 87 ? 2.799 -9.505 -22.797 1.00 79.50 87 ARG A C 1
ATOM 698 O O . ARG A 1 87 ? 2.758 -8.717 -23.731 1.00 79.50 87 ARG A O 1
ATOM 705 N N . ILE A 1 88 ? 3.488 -9.311 -21.677 1.00 77.75 88 ILE A N 1
ATOM 706 C CA . ILE A 1 88 ? 4.335 -8.145 -21.412 1.00 77.75 88 ILE A CA 1
ATOM 707 C C . ILE A 1 88 ? 5.574 -8.198 -22.312 1.00 77.75 88 ILE A C 1
ATOM 709 O O . ILE A 1 88 ? 5.842 -7.251 -23.037 1.00 77.75 88 ILE A O 1
ATOM 713 N N . GLU A 1 89 ? 6.251 -9.347 -22.369 1.00 78.06 89 GLU A N 1
ATOM 714 C CA . GLU A 1 89 ? 7.466 -9.560 -23.173 1.00 78.06 89 GLU A CA 1
ATOM 715 C C . GLU A 1 89 ? 7.221 -9.496 -24.689 1.00 78.06 89 GLU A C 1
ATOM 717 O O . GLU A 1 89 ? 8.161 -9.324 -25.456 1.00 78.06 89 GLU A O 1
ATOM 722 N N . ARG A 1 90 ? 5.962 -9.614 -25.132 1.00 80.62 90 ARG A N 1
ATOM 723 C CA . ARG A 1 90 ? 5.567 -9.445 -26.541 1.00 80.62 90 ARG A CA 1
ATOM 724 C C . ARG A 1 90 ? 5.416 -7.988 -26.966 1.00 80.62 90 ARG A C 1
ATOM 726 O O . ARG A 1 90 ? 5.175 -7.766 -28.148 1.00 80.62 90 ARG A O 1
ATOM 733 N N . GLN A 1 91 ? 5.471 -7.029 -26.040 1.00 81.38 91 GLN A N 1
ATOM 734 C CA . GLN A 1 91 ? 5.489 -5.627 -26.439 1.00 81.38 91 GLN A CA 1
ATOM 735 C C . GLN A 1 91 ? 6.801 -5.304 -27.143 1.00 81.38 91 GLN A C 1
ATOM 737 O O . GLN A 1 91 ? 7.875 -5.627 -26.628 1.00 81.38 91 GLN A O 1
ATOM 742 N N . GLU A 1 92 ? 6.677 -4.671 -28.308 1.00 83.25 92 GLU A N 1
ATOM 743 C CA . GLU A 1 92 ? 7.818 -4.162 -29.060 1.00 83.25 92 GLU A CA 1
ATOM 744 C C . GLU A 1 92 ? 8.474 -3.039 -28.241 1.00 83.25 92 GLU A C 1
ATOM 746 O O . GLU A 1 92 ? 7.775 -2.108 -27.833 1.00 83.25 92 GLU A O 1
ATOM 751 N N . PRO A 1 93 ? 9.773 -3.154 -27.917 1.00 87.19 93 PRO A N 1
ATOM 752 C CA . PRO A 1 93 ? 10.507 -2.090 -27.248 1.00 87.19 93 PRO A CA 1
ATOM 753 C C . PRO A 1 93 ? 10.853 -0.966 -28.234 1.00 87.19 93 PRO A C 1
ATOM 755 O O . PRO A 1 93 ? 11.045 -1.202 -29.429 1.00 87.19 93 PRO A O 1
ATOM 758 N N . ASP A 1 94 ? 11.003 0.243 -27.708 1.00 88.19 94 ASP A N 1
ATOM 759 C CA . ASP A 1 94 ? 11.543 1.382 -28.437 1.00 88.19 94 ASP A CA 1
ATOM 760 C C . ASP A 1 94 ? 13.073 1.349 -28.336 1.00 88.19 94 ASP A C 1
ATOM 762 O O . ASP A 1 94 ? 13.637 1.491 -27.251 1.00 88.19 94 ASP A O 1
ATOM 766 N N . PHE A 1 95 ? 13.756 1.142 -29.462 1.00 88.00 95 PHE A N 1
ATOM 767 C CA . PHE A 1 95 ? 15.219 1.136 -29.525 1.00 88.00 95 PHE A CA 1
ATOM 768 C C . PHE A 1 95 ? 15.774 2.521 -29.861 1.00 88.00 95 PHE A C 1
ATOM 770 O O . PHE A 1 95 ? 15.291 3.196 -30.773 1.00 88.00 95 PHE A O 1
ATOM 777 N N . MET A 1 96 ? 16.840 2.916 -29.167 1.00 84.50 96 MET A N 1
ATOM 778 C CA . MET A 1 96 ? 17.586 4.141 -29.432 1.00 84.50 96 MET A CA 1
ATOM 779 C C . MET A 1 96 ? 19.045 3.818 -29.748 1.00 84.50 96 MET A C 1
ATOM 781 O O . MET A 1 96 ? 19.794 3.317 -28.911 1.00 84.50 96 MET A O 1
ATOM 785 N N . GLU A 1 97 ? 19.465 4.134 -30.972 1.00 82.62 97 GLU A N 1
ATOM 786 C CA . GLU A 1 97 ? 20.869 4.069 -31.370 1.00 82.62 97 GLU A CA 1
ATOM 787 C C . GLU A 1 97 ? 21.607 5.303 -30.835 1.00 82.62 97 GLU A C 1
ATOM 789 O O . GLU A 1 97 ? 21.196 6.444 -31.072 1.00 82.62 97 GLU A O 1
ATOM 794 N N . ALA A 1 98 ? 22.708 5.095 -30.115 1.00 75.25 98 ALA A N 1
ATOM 795 C CA . ALA A 1 98 ? 23.528 6.204 -29.661 1.00 75.25 98 ALA A CA 1
ATOM 796 C C . ALA A 1 98 ? 24.357 6.771 -30.823 1.00 75.25 98 ALA A C 1
ATOM 798 O O . ALA A 1 98 ? 25.032 6.050 -31.556 1.00 75.25 98 ALA A O 1
ATOM 799 N N . THR A 1 99 ? 24.391 8.096 -30.961 1.00 65.31 99 THR A N 1
ATOM 800 C CA . THR A 1 99 ? 25.312 8.774 -31.882 1.00 65.31 99 THR A CA 1
ATOM 801 C C . THR A 1 99 ? 26.711 8.855 -31.248 1.00 65.31 99 THR A C 1
ATOM 803 O O . THR A 1 99 ? 27.130 9.926 -30.810 1.00 65.31 99 THR A O 1
ATOM 806 N N . GLY A 1 100 ? 27.426 7.729 -31.119 1.00 66.31 100 GLY A N 1
ATOM 807 C CA . GLY A 1 100 ? 28.742 7.670 -30.462 1.00 66.31 100 GLY A CA 1
ATOM 808 C C . GLY A 1 100 ? 29.279 6.251 -30.222 1.00 66.31 100 GLY A C 1
ATOM 809 O O . GLY A 1 100 ? 28.866 5.310 -30.883 1.00 66.31 100 GLY A O 1
ATOM 810 N N . ASN A 1 101 ? 30.215 6.098 -29.275 1.00 65.38 101 ASN A N 1
ATOM 811 C CA . ASN A 1 101 ? 30.733 4.787 -28.831 1.00 65.38 101 ASN A CA 1
ATOM 812 C C . ASN A 1 101 ? 29.880 4.150 -27.715 1.00 65.38 101 ASN A C 1
ATOM 814 O O . ASN A 1 101 ? 30.258 3.114 -27.168 1.00 65.38 101 ASN A O 1
ATOM 818 N N . GLU A 1 102 ? 28.794 4.807 -27.315 1.00 70.19 102 GLU A N 1
ATOM 819 C CA . GLU A 1 102 ? 27.829 4.250 -26.373 1.00 70.19 102 GLU A CA 1
ATOM 820 C C . GLU A 1 102 ? 27.008 3.184 -27.116 1.00 70.19 102 GLU A C 1
ATOM 822 O O . GLU A 1 102 ? 26.722 3.335 -28.303 1.00 70.19 102 GLU A O 1
ATOM 827 N N . GLY A 1 103 ? 26.712 2.056 -26.468 1.00 77.12 103 GLY A N 1
ATOM 828 C CA . GLY A 1 103 ? 25.860 1.023 -27.064 1.00 77.12 103 GLY A CA 1
ATOM 829 C C . GLY A 1 103 ? 24.446 1.551 -27.330 1.00 77.12 103 GLY A C 1
ATOM 830 O O . GLY A 1 103 ? 24.057 2.593 -26.805 1.00 77.12 103 GLY A O 1
ATOM 831 N N . ALA A 1 104 ? 23.660 0.834 -28.132 1.00 88.50 104 ALA A N 1
ATOM 832 C CA . ALA A 1 104 ? 22.241 1.147 -28.270 1.00 88.50 104 ALA A CA 1
ATOM 833 C C . ALA A 1 104 ? 21.508 0.872 -26.948 1.00 88.50 104 ALA A C 1
ATOM 835 O O . ALA A 1 104 ? 21.905 -0.010 -26.186 1.00 88.50 104 ALA A O 1
ATOM 836 N N . SER A 1 105 ? 20.436 1.605 -26.677 1.00 90.31 105 SER A N 1
ATOM 837 C CA . SER A 1 105 ? 19.563 1.379 -25.525 1.00 90.31 105 SER A CA 1
ATOM 838 C C . SER A 1 105 ? 18.149 1.027 -25.972 1.00 90.31 105 SER A C 1
ATOM 840 O O . SER A 1 105 ? 17.794 1.170 -27.145 1.00 90.31 105 SER A O 1
ATOM 842 N N . PHE A 1 106 ? 17.336 0.538 -25.041 1.00 92.56 106 PHE A N 1
ATOM 843 C CA . PHE A 1 106 ? 15.910 0.342 -25.266 1.00 92.56 106 PHE A CA 1
ATOM 844 C C . PHE A 1 106 ? 15.085 0.847 -24.084 1.00 92.56 106 PHE A C 1
ATOM 846 O O . PHE A 1 106 ? 15.555 0.866 -22.943 1.00 92.56 106 PHE A O 1
ATOM 853 N N . GLU A 1 107 ? 13.831 1.177 -24.373 1.00 92.19 107 GLU A N 1
ATOM 854 C CA . GLU A 1 107 ? 12.774 1.401 -23.392 1.00 92.19 107 GLU A CA 1
ATOM 855 C C . GLU A 1 107 ? 11.560 0.531 -23.739 1.00 92.19 107 GLU A C 1
ATOM 857 O O . GLU A 1 107 ? 11.236 0.306 -24.906 1.00 92.19 107 GLU A O 1
ATOM 862 N N . ARG A 1 108 ? 10.873 0.004 -22.725 1.00 91.75 108 ARG A N 1
ATOM 863 C CA . ARG A 1 108 ? 9.630 -0.751 -22.895 1.00 91.75 108 ARG A CA 1
ATOM 864 C C . ARG A 1 108 ? 8.626 -0.367 -21.822 1.00 91.75 108 ARG A C 1
ATOM 866 O O . ARG A 1 108 ? 8.905 -0.451 -20.630 1.00 91.75 108 ARG A O 1
ATOM 873 N N . PHE A 1 109 ? 7.421 -0.017 -22.264 1.00 90.56 109 PHE A N 1
ATOM 874 C CA . PHE A 1 109 ? 6.309 0.345 -21.394 1.00 90.56 109 PHE A CA 1
ATOM 875 C C . PHE A 1 109 ? 5.133 -0.619 -21.570 1.00 90.56 109 PHE A C 1
ATOM 877 O O . PHE A 1 109 ? 4.652 -0.860 -22.680 1.00 90.56 109 PHE A O 1
ATOM 884 N N . TYR A 1 110 ? 4.609 -1.138 -20.463 1.00 89.88 110 TYR A N 1
ATOM 885 C CA . TYR A 1 110 ? 3.410 -1.966 -20.450 1.00 89.88 110 TYR A CA 1
ATOM 886 C C . TYR A 1 110 ? 2.395 -1.445 -19.436 1.00 89.88 110 TYR A C 1
ATOM 888 O O . TYR A 1 110 ? 2.733 -1.082 -18.313 1.00 89.88 110 TYR A O 1
ATOM 896 N N . ARG A 1 111 ? 1.109 -1.489 -19.802 1.00 90.62 111 ARG A N 1
ATOM 897 C CA . ARG A 1 111 ? 0.002 -1.149 -18.905 1.00 90.62 111 ARG A CA 1
ATOM 898 C C . ARG A 1 111 ? -1.119 -2.173 -18.986 1.00 90.62 111 ARG A C 1
ATOM 900 O O . ARG A 1 111 ? -1.513 -2.600 -20.070 1.00 90.62 111 ARG A O 1
ATOM 907 N N . GLY A 1 112 ? -1.682 -2.524 -17.835 1.00 88.94 112 GLY A N 1
ATOM 908 C CA . GLY A 1 112 ? -2.788 -3.471 -17.742 1.00 88.94 112 GLY A CA 1
ATOM 909 C C . GLY A 1 112 ? -3.732 -3.193 -16.580 1.00 88.94 112 GLY A C 1
ATOM 910 O O . GLY A 1 112 ? -3.577 -2.229 -15.836 1.00 88.94 112 GLY A O 1
ATOM 911 N N . ALA A 1 113 ? -4.727 -4.066 -16.440 1.00 89.38 113 ALA A N 1
ATOM 912 C CA . ALA A 1 113 ? -5.600 -4.136 -15.276 1.00 89.38 113 ALA A CA 1
ATOM 913 C C . ALA A 1 113 ? -5.435 -5.505 -14.610 1.00 89.38 113 ALA A C 1
ATOM 915 O O . ALA A 1 113 ? -5.287 -6.515 -15.303 1.00 89.38 113 ALA A O 1
ATOM 916 N N . THR A 1 114 ? -5.471 -5.542 -13.281 1.00 89.31 114 THR A N 1
ATOM 917 C CA . THR A 1 114 ? -5.350 -6.774 -12.499 1.00 89.31 114 THR A CA 1
ATOM 918 C C . THR A 1 114 ? -6.263 -6.758 -11.276 1.00 89.31 114 THR A C 1
ATOM 920 O O . THR A 1 114 ? -6.730 -5.706 -10.834 1.00 89.31 114 THR A O 1
ATOM 923 N N . LEU A 1 115 ? -6.527 -7.947 -10.738 1.00 91.12 115 LEU A N 1
ATOM 924 C CA . LEU A 1 115 ? -7.202 -8.125 -9.460 1.00 91.12 115 LEU A CA 1
ATOM 925 C C . LEU A 1 115 ? -6.159 -8.363 -8.369 1.00 91.12 115 LEU A C 1
ATOM 927 O O . LEU A 1 115 ? -5.276 -9.204 -8.525 1.00 91.12 115 LEU A O 1
ATOM 931 N N . VAL A 1 116 ? -6.296 -7.662 -7.249 1.00 92.00 116 VAL A N 1
ATOM 932 C CA . VAL A 1 116 ? -5.441 -7.826 -6.072 1.00 92.00 116 VAL A CA 1
ATOM 933 C C . VAL A 1 116 ? -6.242 -8.519 -4.983 1.00 92.00 116 VAL A C 1
ATOM 935 O O . VAL A 1 116 ? -7.262 -8.003 -4.528 1.00 92.00 116 VAL A O 1
ATOM 938 N N . LEU A 1 117 ? -5.763 -9.692 -4.571 1.00 91.31 117 LEU A N 1
ATOM 939 C CA . LEU A 1 117 ? -6.247 -10.400 -3.392 1.00 91.31 117 LEU A CA 1
ATOM 940 C C . LEU A 1 117 ? -5.416 -9.961 -2.190 1.00 91.31 117 LEU A C 1
ATOM 942 O O . LEU A 1 117 ? -4.231 -10.278 -2.099 1.00 91.31 117 LEU A O 1
ATOM 946 N N . TRP A 1 118 ? -6.043 -9.232 -1.277 1.00 91.38 118 TRP A N 1
ATOM 947 C CA . TRP A 1 118 ? -5.382 -8.623 -0.137 1.00 91.38 118 TRP A CA 1
ATOM 948 C C . TRP A 1 118 ? -5.748 -9.343 1.169 1.00 91.38 118 TRP A C 1
ATOM 950 O O . TRP A 1 118 ? -6.873 -9.206 1.651 1.00 91.38 118 TRP A O 1
ATOM 960 N N . PRO A 1 119 ? -4.846 -10.136 1.763 1.00 91.06 119 PRO A N 1
ATOM 961 C CA . PRO A 1 119 ? -5.154 -10.927 2.954 1.00 91.06 119 PRO A CA 1
ATOM 962 C C . PRO A 1 119 ? -5.375 -10.038 4.186 1.00 91.06 119 PRO A C 1
ATOM 964 O O . PRO A 1 119 ? -4.428 -9.438 4.693 1.00 91.06 119 PRO A O 1
ATOM 967 N N . ARG A 1 120 ? -6.599 -10.018 4.739 1.00 89.94 120 ARG A N 1
ATOM 968 C CA . ARG A 1 120 ? -6.965 -9.158 5.886 1.00 89.94 120 ARG A CA 1
ATOM 969 C C . ARG A 1 120 ? -6.063 -9.379 7.095 1.00 89.94 120 ARG A C 1
ATOM 971 O O . ARG A 1 120 ? -5.644 -8.421 7.735 1.00 89.94 120 ARG A O 1
ATOM 978 N N . GLY A 1 121 ? -5.735 -10.642 7.374 1.00 90.06 121 GLY A N 1
ATOM 979 C CA . GLY A 1 121 ? -4.886 -11.024 8.505 1.00 90.06 121 GLY A CA 1
ATOM 980 C C . GLY A 1 121 ? -3.419 -10.608 8.369 1.00 90.06 121 GLY A C 1
ATOM 981 O O . GLY A 1 121 ? -2.706 -10.632 9.362 1.00 90.06 121 GLY A O 1
ATOM 982 N N . ARG A 1 122 ? -2.968 -10.218 7.169 1.00 91.94 122 ARG A N 1
ATOM 983 C CA . ARG A 1 122 ? -1.584 -9.785 6.912 1.00 91.94 122 ARG A CA 1
ATOM 984 C C . ARG A 1 122 ? -1.483 -8.327 6.477 1.00 91.94 122 ARG A C 1
ATOM 986 O O . ARG A 1 122 ? -0.385 -7.856 6.207 1.00 91.94 122 ARG A O 1
ATOM 993 N N . THR A 1 123 ? -2.593 -7.590 6.440 1.00 94.12 123 THR A N 1
ATOM 994 C CA . THR A 1 123 ? -2.593 -6.156 6.121 1.00 94.12 123 THR A CA 1
ATOM 995 C C . THR A 1 123 ? -1.554 -5.365 6.926 1.00 94.12 123 THR A C 1
ATOM 997 O O . THR A 1 123 ? -0.856 -4.575 6.294 1.00 94.12 123 THR A O 1
ATOM 1000 N N . PRO A 1 124 ? -1.368 -5.577 8.250 1.00 94.88 124 PRO A N 1
ATOM 1001 C CA . PRO A 1 124 ? -0.334 -4.856 8.995 1.00 94.88 124 PRO A CA 1
ATOM 1002 C C . PRO A 1 124 ? 1.073 -5.049 8.402 1.00 94.88 124 PRO A C 1
ATOM 1004 O O . PRO A 1 124 ? 1.795 -4.078 8.201 1.00 94.88 124 PRO A O 1
ATOM 1007 N N . GLU A 1 125 ? 1.430 -6.283 8.034 1.00 92.81 125 GLU A N 1
ATOM 1008 C CA . GLU A 1 125 ? 2.725 -6.619 7.424 1.00 92.81 125 GLU A CA 1
ATOM 1009 C C . GLU A 1 125 ? 2.895 -5.974 6.046 1.00 92.81 125 GLU A C 1
ATOM 1011 O O . GLU A 1 125 ? 3.986 -5.527 5.696 1.00 92.81 125 GLU A O 1
ATOM 1016 N N . VAL A 1 126 ? 1.818 -5.918 5.256 1.00 91.19 126 VAL A N 1
ATOM 1017 C CA . VAL A 1 126 ? 1.877 -5.300 3.930 1.00 91.19 126 VAL A CA 1
ATOM 1018 C C . VAL A 1 126 ? 2.075 -3.789 4.051 1.00 91.19 126 VAL A C 1
ATOM 1020 O O . VAL A 1 126 ? 2.921 -3.240 3.351 1.00 91.19 126 VAL A O 1
ATOM 1023 N 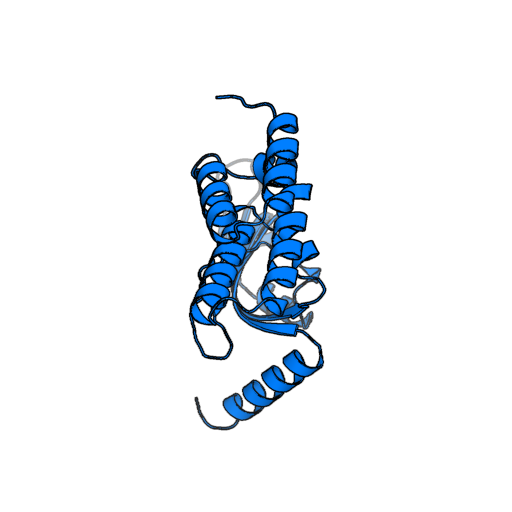N . LEU A 1 127 ? 1.369 -3.115 4.968 1.00 94.19 127 LEU A N 1
ATOM 1024 C CA . LEU A 1 127 ? 1.549 -1.674 5.191 1.00 94.19 127 LEU A CA 1
ATOM 1025 C C . LEU A 1 127 ? 2.936 -1.339 5.752 1.00 94.19 127 LEU A C 1
ATOM 1027 O O . LEU A 1 127 ? 3.522 -0.337 5.357 1.00 94.19 127 LEU A O 1
ATOM 1031 N N . ALA A 1 128 ? 3.479 -2.195 6.618 1.00 92.06 128 ALA A N 1
ATOM 1032 C CA . ALA A 1 128 ? 4.836 -2.085 7.151 1.00 92.06 128 ALA A CA 1
ATOM 1033 C C . ALA A 1 128 ? 5.931 -2.120 6.061 1.00 92.06 128 ALA A C 1
ATOM 1035 O O . ALA A 1 128 ? 7.021 -1.581 6.265 1.00 92.06 128 ALA A O 1
ATOM 1036 N N . GLY A 1 129 ? 5.659 -2.758 4.916 1.00 90.31 129 GLY A N 1
ATOM 1037 C CA . GLY A 1 129 ? 6.565 -2.821 3.764 1.00 90.31 129 GLY A CA 1
ATOM 1038 C C . GLY A 1 129 ? 6.228 -1.861 2.617 1.00 90.31 129 GLY A C 1
ATOM 1039 O O . GLY A 1 129 ? 7.034 -1.725 1.699 1.00 90.31 129 GLY A O 1
ATOM 1040 N N . ALA A 1 130 ? 5.061 -1.217 2.649 1.00 91.75 130 ALA A N 1
ATOM 1041 C CA . ALA A 1 130 ? 4.582 -0.337 1.587 1.00 91.75 130 ALA A CA 1
ATOM 1042 C C . ALA A 1 130 ? 5.261 1.046 1.627 1.00 91.75 130 ALA A C 1
ATOM 1044 O O . ALA A 1 130 ? 5.820 1.434 2.654 1.00 91.75 130 ALA A O 1
ATOM 1045 N N . PRO A 1 131 ? 5.188 1.840 0.543 1.00 93.00 131 PRO A N 1
ATOM 1046 C CA . PRO A 1 131 ? 5.515 3.260 0.602 1.00 93.00 131 PRO A CA 1
ATOM 1047 C C . PRO A 1 131 ? 4.695 3.982 1.675 1.00 93.00 131 PRO A C 1
ATOM 1049 O O . PRO A 1 131 ? 3.520 3.672 1.895 1.00 93.00 131 PRO A O 1
ATOM 1052 N N . LEU A 1 132 ? 5.304 4.978 2.320 1.00 93.50 132 LEU A N 1
ATOM 1053 C CA . LEU A 1 132 ? 4.676 5.702 3.425 1.00 93.50 132 LEU A CA 1
ATOM 1054 C C . LEU A 1 132 ? 3.349 6.359 3.013 1.00 93.50 132 LEU A C 1
ATOM 1056 O O . LEU A 1 132 ? 2.366 6.268 3.748 1.00 93.50 132 LEU A O 1
ATOM 1060 N N . ASP A 1 133 ? 3.292 6.958 1.824 1.00 92.56 133 ASP A N 1
ATOM 1061 C CA . ASP A 1 133 ? 2.072 7.602 1.327 1.00 92.56 133 ASP A CA 1
ATOM 1062 C C . ASP A 1 133 ? 0.928 6.618 1.133 1.00 92.56 133 ASP A C 1
ATOM 1064 O O . ASP A 1 133 ? -0.213 6.928 1.491 1.00 92.56 133 ASP A O 1
ATOM 1068 N N . PHE A 1 134 ? 1.246 5.413 0.652 1.00 93.81 134 PHE A N 1
ATOM 1069 C CA . PHE A 1 134 ? 0.279 4.334 0.518 1.00 93.81 134 PHE A CA 1
ATOM 1070 C C . PHE A 1 134 ? -0.260 3.911 1.883 1.00 93.81 134 PHE A C 1
ATOM 1072 O O . PHE A 1 134 ? -1.474 3.836 2.083 1.00 93.81 134 PHE A O 1
ATOM 1079 N N . ALA A 1 135 ? 0.631 3.691 2.855 1.00 95.25 135 ALA A N 1
ATOM 1080 C CA . ALA A 1 135 ? 0.236 3.314 4.207 1.00 95.25 135 ALA A CA 1
ATOM 1081 C C . ALA A 1 135 ? -0.668 4.376 4.857 1.00 95.25 135 ALA A C 1
ATOM 1083 O O . ALA A 1 135 ? -1.727 4.046 5.394 1.00 95.25 135 ALA A O 1
ATOM 1084 N N . LEU A 1 136 ? -0.305 5.658 4.752 1.00 95.38 136 LEU A N 1
ATOM 1085 C CA . LEU A 1 136 ? -1.100 6.764 5.291 1.00 95.38 136 LEU A CA 1
ATOM 1086 C C . LEU A 1 136 ? -2.466 6.887 4.604 1.00 95.38 136 LEU A C 1
ATOM 1088 O O . LEU A 1 136 ? -3.474 7.079 5.286 1.00 95.38 136 LEU A O 1
ATOM 1092 N N . ALA A 1 137 ? -2.523 6.743 3.279 1.00 94.88 137 ALA A N 1
ATOM 1093 C CA . ALA A 1 137 ? -3.772 6.791 2.524 1.00 94.88 137 ALA A CA 1
ATOM 1094 C C . ALA A 1 137 ? -4.713 5.619 2.844 1.00 94.88 137 ALA A C 1
ATOM 1096 O O . ALA A 1 137 ? -5.936 5.789 2.943 1.00 94.88 137 ALA A O 1
ATOM 1097 N N . TYR A 1 138 ? -4.145 4.433 3.064 1.00 94.94 138 TYR A N 1
ATOM 1098 C CA . TYR A 1 138 ? -4.898 3.267 3.501 1.00 94.94 138 TYR A CA 1
ATOM 1099 C C . TYR A 1 138 ? -5.496 3.480 4.899 1.00 94.94 138 TYR A C 1
ATOM 1101 O O . TYR A 1 138 ? -6.703 3.306 5.084 1.00 94.94 138 TYR A O 1
ATOM 1109 N N . LEU A 1 139 ? -4.686 3.918 5.873 1.00 96.19 139 LEU A N 1
ATOM 1110 C CA . LEU A 1 139 ? -5.147 4.220 7.235 1.00 96.19 139 LEU A CA 1
ATOM 1111 C C . LEU A 1 139 ? -6.239 5.299 7.248 1.00 96.19 139 LEU A C 1
ATOM 1113 O O . LEU A 1 139 ? -7.228 5.172 7.967 1.00 96.19 139 LEU A O 1
ATOM 1117 N N . GLU A 1 140 ? -6.089 6.340 6.427 1.00 95.75 140 GLU A N 1
ATOM 1118 C CA . GLU A 1 140 ? -7.078 7.409 6.276 1.00 95.75 140 GLU A CA 1
ATOM 1119 C C . GLU A 1 140 ? -8.424 6.890 5.765 1.00 95.75 140 GLU A C 1
ATOM 1121 O O . GLU A 1 140 ? -9.474 7.247 6.304 1.00 95.75 140 GLU A O 1
ATOM 1126 N N . THR A 1 141 ? -8.399 6.015 4.760 1.00 94.19 141 THR A N 1
ATOM 1127 C CA . THR A 1 141 ? -9.617 5.391 4.232 1.00 94.19 141 THR A CA 1
ATOM 1128 C C . THR A 1 141 ? -10.296 4.541 5.304 1.00 94.19 141 THR A C 1
ATOM 1130 O O . THR A 1 141 ? -11.490 4.701 5.542 1.00 94.19 141 THR A O 1
ATOM 1133 N N . ARG A 1 142 ? -9.536 3.725 6.046 1.00 93.75 142 ARG A N 1
ATOM 1134 C CA . ARG A 1 142 ? -10.103 2.880 7.109 1.00 93.75 142 ARG A CA 1
ATOM 1135 C C . ARG A 1 142 ? -10.671 3.666 8.277 1.00 93.75 142 ARG A C 1
ATOM 1137 O O . ARG A 1 142 ? -11.731 3.310 8.779 1.00 93.75 142 ARG A O 1
ATOM 1144 N N . LEU A 1 143 ? -10.012 4.745 8.694 1.00 96.00 143 LEU A N 1
ATOM 1145 C CA . LEU A 1 143 ? -10.554 5.630 9.726 1.00 96.00 143 LEU A CA 1
ATOM 1146 C C . LEU A 1 143 ? -11.843 6.318 9.272 1.00 96.00 143 LEU A C 1
ATOM 1148 O O . LEU A 1 143 ? -12.767 6.474 10.074 1.00 96.00 143 LEU A O 1
ATOM 1152 N N . ARG A 1 144 ? -11.920 6.716 7.997 1.00 94.62 144 ARG A N 1
ATOM 1153 C CA . ARG A 1 144 ? -13.132 7.299 7.415 1.00 94.62 144 ARG A CA 1
ATOM 1154 C C . ARG A 1 144 ? -14.287 6.299 7.442 1.00 94.62 144 ARG A C 1
ATOM 1156 O O . ARG A 1 144 ? -15.364 6.655 7.918 1.00 94.62 144 ARG A O 1
ATOM 1163 N N . ASP A 1 145 ? -14.046 5.072 6.989 1.00 92.25 145 ASP A N 1
ATOM 1164 C CA . ASP A 1 145 ? -15.056 4.010 6.939 1.00 92.25 145 ASP A CA 1
ATOM 1165 C C . ASP A 1 145 ? -15.527 3.624 8.348 1.00 92.25 145 ASP A C 1
ATOM 1167 O O . ASP A 1 145 ? -16.728 3.592 8.612 1.00 92.25 145 ASP A O 1
ATOM 1171 N N . TRP A 1 146 ? -14.594 3.464 9.292 1.00 95.25 146 TRP A N 1
ATOM 1172 C CA . TRP A 1 146 ? -14.893 3.224 10.707 1.00 95.25 146 TRP A CA 1
ATOM 1173 C C . TRP A 1 146 ? -15.735 4.349 11.324 1.00 95.25 146 TRP A C 1
ATOM 1175 O O . TRP A 1 146 ? -16.690 4.103 12.064 1.00 95.25 146 TRP A O 1
ATOM 1185 N N . GLY A 1 147 ? -15.419 5.605 10.994 1.00 95.06 147 GLY A N 1
ATOM 1186 C CA . GLY A 1 147 ? -16.201 6.768 11.406 1.00 95.06 147 GLY A CA 1
ATOM 1187 C C . GLY A 1 147 ? -17.623 6.755 10.840 1.00 95.06 147 GLY A C 1
ATOM 1188 O O . GLY A 1 147 ? -18.573 7.007 11.582 1.00 95.06 147 GLY A O 1
ATOM 1189 N N . ALA A 1 148 ? -17.776 6.426 9.555 1.00 93.69 148 ALA A N 1
ATOM 1190 C CA . ALA A 1 148 ? -19.072 6.319 8.886 1.00 93.69 148 ALA A CA 1
ATOM 1191 C C . ALA A 1 148 ? -19.922 5.154 9.426 1.00 93.69 148 ALA A C 1
ATOM 1193 O O . ALA A 1 148 ? -21.143 5.278 9.513 1.00 93.69 148 ALA A O 1
ATOM 1194 N N . ALA A 1 149 ? -19.282 4.064 9.854 1.00 93.06 149 ALA A N 1
ATOM 1195 C CA . ALA A 1 149 ? -19.920 2.904 10.475 1.00 93.06 149 ALA A CA 1
ATOM 1196 C C . ALA A 1 149 ? -20.331 3.124 11.948 1.00 93.06 149 ALA A C 1
ATOM 1198 O O . ALA A 1 149 ? -20.866 2.218 12.584 1.00 93.06 149 ALA A O 1
ATOM 1199 N N . GLY A 1 150 ? -20.094 4.313 12.516 1.00 94.44 150 GLY A N 1
ATOM 1200 C CA . GLY A 1 150 ? -20.446 4.619 13.906 1.00 94.44 150 GLY A CA 1
ATOM 1201 C C . GLY A 1 150 ? -19.422 4.137 14.936 1.00 94.44 150 GLY A C 1
ATOM 1202 O O . GLY A 1 150 ? -19.749 4.048 16.117 1.00 94.44 150 GLY A O 1
ATOM 1203 N N . ARG A 1 151 ? -18.182 3.881 14.506 1.00 93.75 151 ARG A N 1
ATOM 1204 C CA . ARG A 1 151 ? -17.028 3.525 15.345 1.00 93.75 151 ARG A CA 1
ATOM 1205 C C . ARG A 1 151 ? -17.196 2.242 16.176 1.00 93.75 151 ARG A C 1
ATOM 1207 O O . ARG A 1 151 ? -17.028 2.279 17.396 1.00 93.75 151 ARG A O 1
ATOM 1214 N N . PRO A 1 152 ? -17.501 1.092 15.553 1.00 94.25 152 PRO A N 1
ATOM 1215 C CA . PRO A 1 152 ? -17.583 -0.174 16.277 1.00 94.25 152 PRO A CA 1
ATOM 1216 C C . PRO A 1 152 ? -16.231 -0.564 16.904 1.00 94.25 152 PRO A C 1
ATOM 1218 O O . PRO A 1 152 ? -15.173 -0.414 16.289 1.00 94.25 152 PRO A O 1
ATOM 1221 N N . GLU A 1 153 ? -16.264 -1.110 18.125 1.00 90.94 153 GLU A N 1
ATOM 1222 C CA . GLU A 1 153 ? -15.051 -1.457 18.891 1.00 90.94 153 GLU A CA 1
ATOM 1223 C C . GLU A 1 153 ? -14.234 -2.586 18.238 1.00 90.94 153 GLU A C 1
ATOM 1225 O O . GLU A 1 153 ? -13.006 -2.581 18.283 1.00 90.94 153 GLU A O 1
ATOM 1230 N N . ALA A 1 154 ? -14.894 -3.538 17.572 1.00 88.81 154 ALA A N 1
ATOM 1231 C CA . ALA A 1 154 ? -14.207 -4.636 16.888 1.00 88.81 154 ALA A CA 1
ATOM 1232 C C . ALA A 1 154 ? -13.266 -4.130 15.776 1.00 88.81 154 ALA A C 1
ATOM 1234 O O . ALA A 1 154 ? -12.130 -4.585 15.660 1.00 88.81 154 ALA A O 1
ATOM 1235 N N . GLU A 1 155 ? -13.712 -3.145 14.993 1.00 91.31 155 GLU A N 1
ATOM 1236 C CA . GLU A 1 155 ? -12.894 -2.518 13.947 1.00 91.31 155 GLU A CA 1
ATOM 1237 C C . GLU A 1 155 ? -11.827 -1.590 14.530 1.00 91.31 155 GLU A C 1
ATOM 1239 O O . GLU A 1 155 ? -10.750 -1.457 13.949 1.00 91.31 155 GLU A O 1
ATOM 1244 N N . ARG A 1 156 ? -12.077 -0.998 15.708 1.00 94.62 156 ARG A N 1
ATOM 1245 C CA . ARG A 1 156 ? -11.069 -0.204 16.420 1.00 94.62 156 ARG A CA 1
ATOM 1246 C C . ARG A 1 156 ? -9.831 -1.039 16.740 1.00 94.62 156 ARG A C 1
ATOM 1248 O O . ARG A 1 156 ? -8.722 -0.578 16.495 1.00 94.62 156 ARG A O 1
ATOM 1255 N N . SER A 1 157 ? -9.999 -2.271 17.226 1.00 92.94 157 SER A N 1
ATOM 1256 C CA . SER A 1 157 ? -8.865 -3.169 17.498 1.00 92.94 157 SER A CA 1
ATOM 1257 C C . SER A 1 157 ? -8.049 -3.475 16.234 1.00 92.94 157 SER A C 1
ATOM 1259 O O . SER A 1 157 ? -6.817 -3.436 16.263 1.00 92.94 157 SER A O 1
ATOM 1261 N N . ALA A 1 158 ? -8.722 -3.698 15.100 1.00 92.81 158 ALA A N 1
ATOM 1262 C CA . ALA A 1 158 ? -8.051 -3.898 13.818 1.00 92.81 158 ALA A CA 1
ATOM 1263 C C . ALA A 1 158 ? -7.288 -2.640 13.372 1.00 92.81 158 ALA A C 1
ATOM 1265 O O . ALA A 1 158 ? -6.134 -2.741 12.962 1.00 92.81 158 ALA A O 1
ATOM 1266 N N . LEU A 1 159 ? -7.892 -1.454 13.504 1.00 96.19 159 LEU A N 1
ATOM 1267 C CA . LEU A 1 159 ? -7.227 -0.178 13.235 1.00 96.19 159 LEU A CA 1
ATOM 1268 C C . LEU A 1 159 ? -5.980 -0.003 14.100 1.00 96.19 159 LEU A C 1
ATOM 1270 O O . LEU A 1 159 ? -4.919 0.280 13.558 1.00 96.19 159 LEU A O 1
ATOM 1274 N N . VAL A 1 160 ? -6.079 -0.228 15.412 1.00 96.75 160 VAL A N 1
ATOM 1275 C CA . VAL A 1 160 ? -4.931 -0.157 16.330 1.00 96.75 160 VAL A CA 1
ATOM 1276 C C . VAL A 1 160 ? -3.785 -1.039 15.830 1.00 96.75 160 VAL A C 1
ATOM 1278 O O . VAL A 1 160 ? -2.668 -0.551 15.702 1.00 96.75 160 VAL A O 1
ATOM 1281 N N . SER A 1 161 ? -4.061 -2.286 15.433 1.00 95.56 161 SER A N 1
ATOM 1282 C CA . SER A 1 161 ? -3.037 -3.180 14.872 1.00 95.56 161 SER A CA 1
ATOM 1283 C C . SER A 1 161 ? -2.377 -2.626 13.599 1.00 95.56 161 SER A C 1
ATOM 1285 O O . SER A 1 161 ? -1.159 -2.731 13.452 1.00 95.56 161 SER A O 1
ATOM 1287 N N . LEU A 1 162 ? -3.149 -2.002 12.701 1.00 96.62 162 LEU A N 1
ATOM 1288 C CA . LEU A 1 162 ? -2.608 -1.371 11.492 1.00 96.62 162 LEU A CA 1
ATOM 1289 C C . LEU A 1 162 ? -1.704 -0.179 11.822 1.00 96.62 162 LEU A C 1
ATOM 1291 O O . LEU A 1 162 ? -0.617 -0.064 11.258 1.00 96.62 162 LEU A O 1
ATOM 1295 N N . PHE A 1 163 ? -2.140 0.696 12.732 1.00 97.69 163 PHE A N 1
ATOM 1296 C CA . PHE A 1 163 ? -1.345 1.848 13.158 1.00 97.69 163 PHE A CA 1
ATOM 1297 C C . PHE A 1 163 ? -0.042 1.409 13.814 1.00 97.69 163 PHE A C 1
ATOM 1299 O O . PHE A 1 163 ? 1.013 1.924 13.452 1.00 97.69 163 PHE A O 1
ATOM 1306 N N . THR A 1 164 ? -0.101 0.436 14.724 1.00 97.00 164 THR A N 1
ATOM 1307 C CA . THR A 1 164 ? 1.083 -0.094 15.405 1.00 97.00 164 THR A CA 1
ATOM 1308 C C . THR A 1 164 ? 2.118 -0.606 14.406 1.00 97.00 164 THR A C 1
ATOM 1310 O O . THR A 1 164 ? 3.269 -0.190 14.480 1.00 97.00 164 THR A O 1
ATOM 1313 N N . ALA A 1 165 ? 1.719 -1.403 13.410 1.00 96.38 165 ALA A N 1
ATOM 1314 C CA . ALA A 1 165 ? 2.657 -1.928 12.413 1.00 96.38 165 ALA A CA 1
ATOM 1315 C C . ALA A 1 165 ? 3.329 -0.829 11.567 1.00 96.38 165 ALA A C 1
ATOM 1317 O O . ALA A 1 165 ? 4.517 -0.921 11.254 1.00 96.38 165 ALA A O 1
ATOM 1318 N N . VAL A 1 166 ? 2.596 0.234 11.217 1.00 96.38 166 VAL A N 1
ATOM 1319 C CA . VAL A 1 166 ? 3.169 1.384 10.497 1.00 96.38 166 VAL A CA 1
ATOM 1320 C C . VAL A 1 166 ? 4.113 2.183 11.400 1.00 96.38 166 VAL A C 1
ATOM 1322 O O . VAL A 1 166 ? 5.181 2.597 10.955 1.00 96.38 166 VAL A O 1
ATOM 1325 N N . ILE A 1 167 ? 3.752 2.384 12.670 1.00 95.81 167 ILE A N 1
ATOM 1326 C CA . ILE A 1 167 ? 4.567 3.111 13.653 1.00 95.81 167 ILE A CA 1
ATOM 1327 C C . ILE A 1 167 ? 5.877 2.375 13.945 1.00 95.81 167 ILE A C 1
ATOM 1329 O O . ILE A 1 167 ? 6.934 2.999 13.974 1.00 95.81 167 ILE A O 1
ATOM 1333 N N . GLU A 1 168 ? 5.835 1.054 14.111 1.00 95.19 168 GLU A N 1
ATOM 1334 C CA . GLU A 1 168 ? 7.022 0.223 14.349 1.00 95.19 168 GLU A CA 1
ATOM 1335 C C . GLU A 1 168 ? 8.067 0.331 13.232 1.00 95.19 168 GLU A C 1
ATOM 1337 O O . GLU A 1 168 ? 9.261 0.189 13.490 1.00 95.19 168 GLU A O 1
ATOM 1342 N N . ARG A 1 169 ? 7.626 0.591 11.997 1.00 94.25 169 ARG A N 1
ATOM 1343 C CA . ARG A 1 169 ? 8.479 0.779 10.813 1.00 94.25 169 ARG A CA 1
ATOM 1344 C C . ARG A 1 169 ? 8.674 2.245 10.432 1.00 94.25 169 ARG A C 1
ATOM 1346 O O . ARG A 1 169 ? 9.226 2.537 9.370 1.00 94.25 169 ARG A O 1
ATOM 1353 N N . TRP A 1 170 ? 8.182 3.173 11.251 1.00 92.38 170 TRP A N 1
ATOM 1354 C CA . TRP A 1 170 ? 8.123 4.590 10.909 1.00 92.38 170 TRP A CA 1
ATOM 1355 C C . TRP A 1 170 ? 9.479 5.191 10.516 1.00 92.38 170 TRP A C 1
ATOM 1357 O O . TRP A 1 170 ? 9.519 5.868 9.485 1.00 92.38 170 TRP A O 1
ATOM 1367 N N . PRO A 1 171 ? 10.590 4.951 11.249 1.00 89.75 171 PRO A N 1
ATOM 1368 C CA . PRO A 1 171 ? 11.890 5.508 10.879 1.00 89.75 171 PRO A CA 1
ATOM 1369 C C . PRO A 1 171 ? 12.319 5.120 9.461 1.00 89.75 171 PRO A C 1
ATOM 1371 O O . PRO A 1 171 ? 12.791 5.957 8.692 1.00 89.75 171 PRO A O 1
ATOM 1374 N N . GLU A 1 172 ? 12.118 3.862 9.080 1.00 90.44 172 GLU A N 1
ATOM 1375 C CA . GLU A 1 172 ? 12.548 3.353 7.781 1.00 90.44 172 GLU A CA 1
ATOM 1376 C C . GLU A 1 172 ? 11.601 3.739 6.652 1.00 90.44 172 GLU A C 1
ATOM 1378 O O . GLU A 1 172 ? 12.053 3.978 5.533 1.00 90.44 172 GLU A O 1
ATOM 1383 N N . LEU A 1 173 ? 10.303 3.841 6.939 1.00 87.12 173 LEU A N 1
ATOM 1384 C CA . LEU A 1 173 ? 9.324 4.378 5.998 1.00 87.12 173 LEU A CA 1
ATOM 1385 C C . LEU A 1 173 ? 9.603 5.853 5.697 1.00 87.12 173 LEU A C 1
ATOM 1387 O O . LEU A 1 173 ? 9.594 6.255 4.535 1.00 87.12 173 LEU A O 1
ATOM 1391 N N . LEU A 1 174 ? 9.912 6.644 6.728 1.00 87.06 174 LEU A N 1
ATOM 1392 C CA . LEU A 1 174 ? 10.247 8.057 6.582 1.00 87.06 174 LEU A CA 1
ATOM 1393 C C . LEU A 1 174 ? 11.563 8.255 5.820 1.00 87.06 174 LEU A C 1
ATOM 1395 O O . LEU A 1 174 ? 11.639 9.129 4.964 1.00 87.06 174 LEU A O 1
ATOM 1399 N N . ALA A 1 175 ? 12.579 7.426 6.077 1.00 86.06 175 ALA A N 1
ATOM 1400 C CA . ALA A 1 175 ? 13.862 7.502 5.375 1.00 86.06 175 ALA A CA 1
ATOM 1401 C C . ALA A 1 175 ? 13.755 7.225 3.862 1.00 86.06 175 ALA A C 1
ATOM 1403 O O . ALA A 1 175 ? 14.578 7.710 3.090 1.00 86.06 175 ALA A O 1
ATOM 1404 N N . ARG A 1 176 ? 12.755 6.441 3.436 1.00 81.44 176 ARG A N 1
ATOM 1405 C CA . ARG A 1 176 ? 12.485 6.108 2.023 1.00 81.44 176 ARG A CA 1
ATOM 1406 C C . ARG A 1 176 ? 11.548 7.102 1.336 1.00 81.44 176 ARG A C 1
ATOM 1408 O O . ARG A 1 176 ? 11.395 7.053 0.119 1.00 81.44 176 ARG A O 1
ATOM 1415 N N . HIS A 1 177 ? 10.881 7.953 2.105 1.00 80.94 177 HIS A N 1
ATOM 1416 C CA . HIS A 1 177 ? 9.882 8.882 1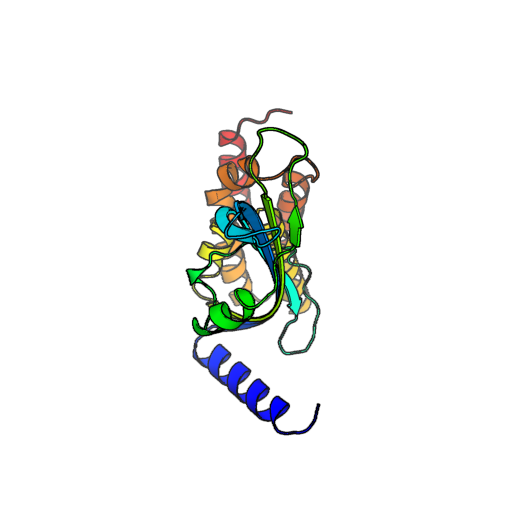.602 1.00 80.94 177 HIS A CA 1
ATOM 1417 C C . HIS A 1 177 ? 10.544 10.139 1.015 1.00 80.94 177 HIS A C 1
ATOM 1419 O O . HIS A 1 177 ? 11.501 10.679 1.571 1.00 80.94 177 HIS A O 1
ATOM 1425 N N . SER A 1 178 ? 10.026 10.627 -0.115 1.00 70.19 178 SER A N 1
ATOM 1426 C CA . SER A 1 178 ? 10.533 11.847 -0.753 1.00 70.19 178 SER A CA 1
ATOM 1427 C C . SER A 1 178 ? 10.071 13.099 0.005 1.00 70.19 178 SER A C 1
ATOM 1429 O O . SER A 1 178 ? 8.962 13.150 0.514 1.00 70.19 178 SER A O 1
ATOM 1431 N N . ASN A 1 179 ? 10.883 14.153 0.077 1.00 62.44 179 ASN A N 1
ATOM 1432 C CA . ASN A 1 179 ? 10.614 15.331 0.923 1.00 62.44 179 ASN A CA 1
ATOM 1433 C C . ASN A 1 179 ? 9.436 16.239 0.476 1.00 62.44 179 ASN A C 1
ATOM 1435 O O . ASN A 1 179 ? 9.368 17.395 0.891 1.00 62.44 179 ASN A O 1
ATOM 1439 N N . GLN A 1 180 ? 8.542 15.773 -0.400 1.00 61.66 180 GLN A N 1
ATOM 1440 C CA . GLN A 1 180 ? 7.483 16.601 -0.990 1.00 61.66 180 GLN A CA 1
ATOM 1441 C C . GLN A 1 180 ? 6.268 16.782 -0.066 1.00 61.66 180 GLN A C 1
ATOM 1443 O O . GLN A 1 180 ? 5.662 17.854 -0.072 1.00 61.66 180 GLN A O 1
ATOM 1448 N N . ASP A 1 181 ? 5.965 15.792 0.777 1.00 66.81 181 ASP A N 1
ATOM 1449 C CA . ASP A 1 181 ? 4.816 15.814 1.687 1.00 66.81 181 ASP A CA 1
ATOM 1450 C C . ASP A 1 181 ? 5.196 16.018 3.162 1.00 66.81 181 ASP A C 1
ATOM 1452 O O . ASP A 1 181 ? 6.353 15.888 3.563 1.00 66.81 181 ASP A O 1
ATOM 1456 N N . ARG A 1 182 ? 4.195 16.352 3.997 1.00 84.06 182 ARG A N 1
ATOM 1457 C CA . ARG A 1 182 ? 4.316 16.475 5.465 1.00 84.06 182 ARG A CA 1
ATOM 1458 C C . ARG A 1 182 ? 3.772 15.218 6.176 1.00 84.06 182 ARG A C 1
ATOM 1460 O O . ARG A 1 182 ? 2.703 15.284 6.796 1.00 84.06 182 ARG A O 1
ATOM 1467 N N . PRO A 1 183 ? 4.477 14.068 6.130 1.00 89.00 183 PRO A N 1
ATOM 1468 C CA . PRO A 1 183 ? 3.967 12.790 6.635 1.00 89.00 183 PRO A CA 1
ATOM 1469 C C . PRO A 1 183 ? 3.688 12.817 8.140 1.00 89.00 183 PRO A C 1
ATOM 1471 O O . PRO A 1 183 ? 2.716 12.218 8.599 1.00 89.00 183 PRO A O 1
ATOM 1474 N N . LEU A 1 184 ? 4.484 13.567 8.910 1.00 90.31 184 LEU A N 1
ATOM 1475 C CA . LEU A 1 184 ? 4.288 13.743 10.349 1.00 90.31 184 LEU A CA 1
ATOM 1476 C C . LEU A 1 184 ? 2.942 14.407 10.674 1.00 90.31 184 LEU A C 1
ATOM 1478 O O . LEU A 1 184 ? 2.202 13.920 11.527 1.00 90.31 184 LEU A O 1
ATOM 1482 N N . GLU A 1 185 ? 2.597 15.495 9.981 1.00 91.12 185 GLU A N 1
ATOM 1483 C CA . GLU A 1 185 ? 1.319 16.187 10.188 1.00 91.12 185 GLU A CA 1
ATOM 1484 C C . GLU A 1 185 ? 0.134 15.295 9.808 1.00 91.12 185 GLU A C 1
ATOM 1486 O O . GLU A 1 185 ? -0.894 15.288 10.494 1.00 91.12 185 GLU A O 1
ATOM 1491 N N . ARG A 1 186 ? 0.284 14.520 8.726 1.00 93.38 186 ARG A N 1
ATOM 1492 C CA . ARG A 1 186 ? -0.731 13.564 8.278 1.00 93.38 186 ARG A CA 1
ATOM 1493 C C . ARG A 1 186 ? -0.935 12.466 9.320 1.00 93.38 186 ARG A C 1
ATOM 1495 O O . ARG A 1 186 ? -2.062 12.285 9.773 1.00 93.38 186 ARG A O 1
ATOM 1502 N N . MET A 1 187 ? 0.135 11.815 9.778 1.00 95.38 187 MET A N 1
ATOM 1503 C CA . MET A 1 187 ? 0.069 10.787 10.821 1.00 95.38 187 MET A CA 1
ATOM 1504 C C . MET A 1 187 ? -0.518 11.333 12.132 1.00 95.38 187 MET A C 1
ATOM 1506 O O . MET A 1 187 ? -1.438 10.736 12.687 1.00 95.38 187 MET A O 1
ATOM 1510 N N . ALA A 1 188 ? -0.092 12.516 12.589 1.00 94.69 188 ALA A N 1
ATOM 1511 C CA . ALA A 1 188 ? -0.627 13.140 13.803 1.00 94.69 188 ALA A CA 1
ATOM 1512 C C . ALA A 1 188 ? -2.146 13.391 13.722 1.00 94.69 188 ALA A C 1
ATOM 1514 O O . ALA A 1 188 ? -2.876 13.184 14.697 1.00 94.69 188 ALA A O 1
ATOM 1515 N N . ARG A 1 189 ? -2.655 13.797 12.550 1.00 96.56 189 ARG A N 1
ATOM 1516 C CA . ARG A 1 189 ? -4.098 13.962 12.317 1.00 96.56 189 ARG A CA 1
ATOM 1517 C C . ARG A 1 189 ? -4.844 12.633 12.412 1.00 96.56 189 ARG A C 1
ATOM 1519 O O . ARG A 1 189 ? -5.929 12.604 12.990 1.00 96.56 189 ARG A O 1
ATOM 1526 N N . LEU A 1 190 ? -4.284 11.564 11.851 1.00 97.25 190 LEU A N 1
ATOM 1527 C CA . LEU A 1 190 ? -4.881 10.230 11.888 1.00 97.25 190 LEU A CA 1
ATOM 1528 C C . LEU A 1 190 ? -4.912 9.670 13.318 1.00 97.25 190 LEU A C 1
ATOM 1530 O O . LEU A 1 190 ? -5.959 9.224 13.780 1.00 97.25 190 LEU A O 1
ATOM 1534 N N . LEU A 1 191 ? -3.817 9.807 14.067 1.00 97.00 191 LEU A N 1
ATOM 1535 C CA . LEU A 1 191 ? -3.744 9.410 15.477 1.00 97.00 191 LEU A CA 1
ATOM 1536 C C . LEU A 1 191 ? -4.760 10.150 16.349 1.00 97.00 191 LEU A C 1
ATOM 1538 O O . LEU A 1 191 ? -5.425 9.545 17.189 1.00 97.00 191 LEU A O 1
ATOM 1542 N N . LYS A 1 192 ? -4.952 11.452 16.105 1.00 96.06 192 LYS A N 1
ATOM 1543 C CA . LYS A 1 192 ? -5.994 12.236 16.780 1.00 96.06 192 LYS A CA 1
ATOM 1544 C C . LYS A 1 192 ? -7.401 11.684 16.519 1.00 96.06 192 LYS A C 1
ATOM 1546 O O . LYS A 1 192 ? -8.250 11.771 17.401 1.00 96.06 192 LYS A O 1
ATOM 1551 N N . GLN A 1 193 ? 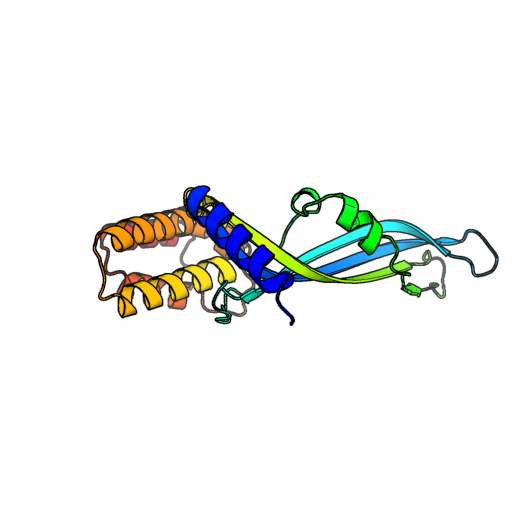-7.667 11.158 15.323 1.00 95.50 193 GLN A N 1
ATOM 1552 C CA . GLN A 1 193 ? -8.965 10.564 14.986 1.00 95.50 193 GLN A CA 1
ATOM 1553 C C . GLN A 1 193 ? -9.158 9.185 15.619 1.00 95.50 193 GLN A C 1
ATOM 1555 O O . GLN A 1 193 ? -10.261 8.901 16.087 1.00 95.50 193 GLN A O 1
ATOM 1560 N N . LEU A 1 194 ? -8.102 8.364 15.654 1.00 96.62 194 LEU A N 1
ATOM 1561 C CA . LEU A 1 194 ? -8.105 7.067 16.334 1.00 96.62 194 LEU A CA 1
ATOM 1562 C C . LEU A 1 194 ? -8.313 7.227 17.850 1.00 96.62 194 LEU A C 1
ATOM 1564 O O . LEU A 1 194 ? -9.015 6.423 18.457 1.00 96.62 194 LEU A O 1
ATOM 1568 N N . ALA A 1 195 ? -7.742 8.291 18.431 1.00 93.75 195 ALA A N 1
ATOM 1569 C CA . ALA A 1 195 ? -7.838 8.650 19.847 1.00 93.75 195 ALA A CA 1
ATOM 1570 C C . ALA A 1 195 ? -7.391 7.527 20.804 1.00 93.75 195 ALA A C 1
ATOM 1572 O O . ALA A 1 195 ? -7.940 7.377 21.895 1.00 93.75 195 ALA A O 1
ATOM 1573 N N . ASP A 1 196 ? -6.380 6.758 20.392 1.00 96.31 196 ASP A N 1
ATOM 1574 C CA . ASP A 1 196 ? -5.807 5.684 21.194 1.00 96.31 196 ASP A CA 1
ATOM 1575 C C . ASP A 1 196 ? -4.496 6.130 21.873 1.00 96.31 196 ASP A C 1
ATOM 1577 O O . ASP A 1 196 ? -3.528 6.452 21.175 1.00 96.31 196 ASP A O 1
ATOM 1581 N N . PRO A 1 197 ? -4.447 6.205 23.216 1.00 94.56 197 PRO A N 1
ATOM 1582 C CA . PRO A 1 197 ? -3.299 6.757 23.928 1.00 94.56 197 PRO A CA 1
ATOM 1583 C C . PRO A 1 197 ? -2.043 5.884 23.826 1.00 94.56 197 PRO A C 1
ATOM 1585 O O . PRO A 1 197 ? -0.944 6.435 23.810 1.00 94.56 197 PRO A O 1
ATOM 1588 N N . GLU A 1 198 ? -2.181 4.559 23.737 1.00 95.69 198 GLU A N 1
ATOM 1589 C CA . GLU A 1 198 ? -1.033 3.646 23.655 1.00 95.69 198 GLU A CA 1
ATOM 1590 C C . GLU A 1 198 ? -0.354 3.767 22.290 1.00 95.69 198 GLU A C 1
ATOM 1592 O O . GLU A 1 198 ? 0.866 3.908 22.204 1.00 95.69 198 GLU A O 1
ATOM 1597 N N . VAL A 1 199 ? -1.153 3.828 21.222 1.00 96.44 199 VAL A N 1
ATOM 1598 C CA . VAL A 1 199 ? -0.651 4.043 19.858 1.00 96.44 199 VAL A CA 1
ATOM 1599 C C . VAL A 1 199 ? 0.030 5.412 19.729 1.00 96.44 199 VAL A C 1
ATOM 1601 O O . VAL A 1 199 ? 1.092 5.527 19.117 1.00 96.44 199 VAL A O 1
ATOM 1604 N N . VAL A 1 200 ? -0.546 6.461 20.331 1.00 96.12 200 VAL A N 1
ATOM 1605 C CA . VAL A 1 200 ? 0.063 7.802 20.347 1.00 96.12 200 VAL A CA 1
ATOM 1606 C C . VAL A 1 200 ? 1.402 7.793 21.083 1.00 96.12 200 VAL A C 1
ATOM 1608 O O . VAL A 1 200 ? 2.367 8.366 20.578 1.00 96.12 200 VAL A O 1
ATOM 1611 N N . ALA A 1 201 ? 1.479 7.147 22.249 1.00 94.88 201 ALA A N 1
ATOM 1612 C CA . ALA A 1 201 ? 2.723 7.036 23.004 1.00 94.88 201 ALA A CA 1
ATOM 1613 C C . ALA A 1 201 ? 3.806 6.310 22.190 1.00 94.88 201 ALA A C 1
ATOM 1615 O O . ALA A 1 201 ? 4.899 6.851 22.024 1.00 94.88 201 ALA A O 1
ATOM 1616 N N . GLY A 1 202 ? 3.469 5.165 21.585 1.00 94.94 202 GLY A N 1
ATOM 1617 C CA . GLY A 1 202 ? 4.392 4.418 20.727 1.00 94.94 202 GLY A CA 1
ATOM 1618 C C . GLY A 1 202 ? 4.891 5.235 19.532 1.00 94.94 202 GLY A C 1
ATOM 1619 O O . GLY A 1 202 ? 6.065 5.166 19.174 1.00 94.94 202 GLY A O 1
ATOM 1620 N N . PHE A 1 203 ? 4.042 6.081 18.941 1.00 94.81 203 PHE A N 1
ATOM 1621 C CA . PHE A 1 203 ? 4.478 6.984 17.874 1.00 94.81 203 PHE A CA 1
ATOM 1622 C C . PHE A 1 203 ? 5.484 8.033 18.357 1.00 94.81 203 PHE A C 1
ATOM 1624 O O . PHE A 1 203 ? 6.489 8.274 17.688 1.00 94.81 203 PHE A O 1
ATOM 1631 N N . LEU A 1 204 ? 5.240 8.651 19.515 1.00 92.69 204 LEU A N 1
ATOM 1632 C CA . LEU A 1 204 ? 6.148 9.650 20.084 1.00 92.69 204 LEU A CA 1
ATOM 1633 C C . LEU A 1 204 ? 7.517 9.052 20.431 1.00 92.69 204 LEU A C 1
ATOM 1635 O O . LEU A 1 204 ? 8.535 9.704 20.202 1.00 92.69 204 LEU A O 1
ATOM 1639 N N . GLU A 1 205 ? 7.551 7.812 20.921 1.00 92.75 205 GLU A N 1
ATOM 1640 C CA . GLU A 1 205 ? 8.796 7.074 21.163 1.00 92.75 205 GLU A CA 1
ATOM 1641 C C . GLU A 1 205 ? 9.590 6.882 19.865 1.00 92.75 205 GLU A C 1
ATOM 1643 O O . GLU A 1 205 ? 10.766 7.241 19.799 1.00 92.75 205 GLU A O 1
ATOM 1648 N N . ARG A 1 206 ? 8.935 6.421 18.791 1.00 91.50 206 ARG A N 1
ATOM 1649 C CA . ARG A 1 206 ? 9.582 6.245 17.479 1.00 91.50 206 ARG A CA 1
ATOM 1650 C C . ARG A 1 206 ? 10.042 7.559 16.858 1.00 91.50 206 ARG A C 1
ATOM 1652 O O . ARG A 1 206 ? 11.097 7.607 16.231 1.00 91.50 206 ARG A O 1
ATOM 1659 N N . LEU A 1 207 ? 9.306 8.650 17.058 1.00 87.94 207 LEU A N 1
ATOM 1660 C CA . LEU A 1 207 ? 9.748 9.974 16.615 1.00 87.94 207 LEU A CA 1
ATOM 1661 C C . LEU A 1 207 ? 11.000 10.460 17.347 1.00 87.94 207 LEU A C 1
ATOM 1663 O O . LEU A 1 207 ? 11.840 11.115 16.729 1.00 87.94 207 LEU A O 1
ATOM 1667 N N . ALA A 1 208 ? 11.132 10.157 18.640 1.00 85.94 208 ALA A N 1
ATOM 1668 C CA . ALA A 1 208 ? 12.328 10.505 19.398 1.00 85.94 208 ALA A CA 1
ATOM 1669 C C . ALA A 1 208 ? 13.569 9.771 18.856 1.00 85.94 208 ALA A C 1
ATOM 1671 O O . ALA A 1 208 ? 14.639 10.376 18.763 1.00 85.94 208 ALA A O 1
ATOM 1672 N N . GLU A 1 209 ? 13.417 8.513 18.427 1.00 84.06 209 GLU A N 1
ATOM 1673 C CA . GLU A 1 209 ? 14.483 7.718 17.795 1.00 84.06 209 GLU A CA 1
ATOM 1674 C C . GLU A 1 209 ? 14.934 8.287 16.441 1.00 84.06 209 GLU A C 1
ATOM 1676 O O . GLU A 1 209 ? 16.126 8.269 16.135 1.00 84.06 209 GLU A O 1
ATOM 1681 N N . CYS A 1 210 ? 14.013 8.848 15.648 1.00 76.06 210 CYS A N 1
ATOM 1682 C CA . CYS A 1 210 ? 14.343 9.464 14.358 1.00 76.06 210 CYS A CA 1
ATOM 1683 C C . CYS A 1 210 ? 15.221 10.721 14.479 1.00 76.06 210 CYS A C 1
ATOM 1685 O O . CYS A 1 210 ? 15.773 11.169 13.475 1.00 76.06 210 CYS A O 1
ATOM 1687 N N . GLY A 1 211 ? 15.348 11.295 15.683 1.00 64.62 211 GLY A N 1
ATOM 1688 C CA . GLY A 1 211 ? 16.000 12.577 15.914 1.00 64.62 211 GLY A CA 1
ATOM 1689 C C . GLY A 1 211 ? 15.199 13.705 15.269 1.00 64.62 211 GLY A C 1
ATOM 1690 O O . GLY A 1 211 ? 15.179 13.861 14.052 1.00 64.62 211 GLY A O 1
ATOM 1691 N N . TYR A 1 212 ? 14.539 14.526 16.082 1.00 51.69 212 TYR A N 1
ATOM 1692 C CA . TYR A 1 212 ? 13.778 15.680 15.605 1.00 51.69 212 TYR A CA 1
ATOM 1693 C C . TYR A 1 212 ? 14.732 16.713 14.972 1.00 51.69 212 TYR A C 1
ATOM 1695 O O . TYR A 1 212 ? 15.210 17.630 15.637 1.00 51.69 212 TYR A O 1
ATOM 1703 N N . ARG A 1 213 ? 15.071 16.550 13.689 1.00 42.62 213 ARG A N 1
ATOM 1704 C CA . ARG A 1 213 ? 15.697 17.601 12.884 1.00 42.62 213 ARG A CA 1
ATOM 1705 C C . ARG A 1 213 ? 14.577 18.524 12.413 1.00 42.62 213 ARG A C 1
ATOM 1707 O O . ARG A 1 213 ? 13.994 18.303 11.357 1.00 42.62 213 ARG A O 1
ATOM 1714 N N . SER A 1 214 ? 14.234 19.479 13.278 1.00 39.53 214 SER A N 1
ATOM 1715 C CA . SER A 1 214 ? 13.436 20.666 12.942 1.00 39.53 214 SER A CA 1
ATOM 1716 C C . SER A 1 214 ? 14.126 21.519 11.889 1.00 39.53 214 SER A C 1
ATOM 1718 O O . SER A 1 214 ? 15.364 21.667 12.033 1.00 39.53 214 SER A O 1
#

Secondary structure (DSSP, 8-state):
--THHHHHHHHHHHHHHHTTEEEEEEEEEEEEEEEEEE-SSS-EEEEEEEEEEEEEEEEE-TT--EE----EE--GGG-SSGGGHHHHTTSPPEEE--SSSSPEEEEEEEEEEEEEEEEGGGHHHHHHHS-HHHHHHHHHHHHHHHHHTT--HHHHHHHHHHHHHHHHTHHHHHHHS-TTS-HHHHHHHHHHHHT-HHHHHHHHHHHHHT----